Protein AF-A0A257AFW3-F1 (afdb_monomer_lite)

Foldseek 3Di:
DCVPCVPVCCVPVVVVCQLAPDDAFLRCVPQQQDFQDPDPVVVPDLPDTSCCLLQNCNVVVLVVVLVVLVVCCVVPNDPVSVVVNVVSVVLVVSCRRGNNSSPDDDDDDPDDDVVVVPPPDDPVVVVVVVCCCVRRPVVVVVSVVVVVPQDDAPCRVPVVVLLVVLLCLQVPPDQQPDDLPDDADDDPPPDDGQGDPSAFEEAEAQSCQVSNCPRNVHHYCHHPVRPQLAADPVRGQGNLQLQLPLDPVSNQVSQCSCDDNNDGRHPHYDADPCCLPPCNLSSCSRNVNNPQQWDWDWDDDPNDTDIDIDGDSSSCSGNNNVVD

Sequence (324 aa):
MRALLPELYASSVGQFSFIFEGRTGGGLTIAEASPMVEHWYHFCNYKDTPMARNFTTLYHIALAGMVYAGYRLLKDSKPGTTLLLVWSIIMLFIMLAQNRFAYYKLEEAYNKNPADALKGIRIWHIIAVLIILAVFIYPPAEISIVKGATRGGSISEGYYEWYETMAWMRGNTPDPGLDYYGTYEMPPSGEKYPYPKTAYGVMSWWDYGHIITYWGHRIPNANPFQSGIGGGEGHTPGASTYLTAQSEEEANRVLDALSVNGKPGARYVASNAYMAYAIQPVFAEWNLDNVGYYTQIQVPDGGEMTTVTIPTEKYYNTMESRLH

pLDDT: mean 80.13, std 16.18, range [35.91, 98.56]

Radius of gyration: 26.15 Å; chains: 1; bounding box: 68×39×69 Å

Secondary structure (DSSP, 8-state):
-TTT-HHHHHHHHHHHHHHHSPP-GGGGG-GGGS-S-SSHHHHS--SS-HHHHHHTTHHHHHHHHHHHHHHHHHHS--HHHHHHHHHHHHHHHHHHH-GGGTT----------HHHHTTT--HHHHHHHHHHIIIIIHHHHHHHHHHHHS--STTSSSHHHHHHHHHHHHHHS---S--TT---PPPPTTPPP---TT--EEE--GGGHHHHHHTT-SEESSBTTTBS--BTTTTBSSHHHHHH-SSHHHHHHHHHHT-BTTB-S-SEE---HHIIIIIHHHHHHHTT--TTSEEEEEEEETTEEEEEEEE-HHHHHSHHHHH-

Structure (mmCIF, N/CA/C/O backbone):
data_AF-A0A257AFW3-F1
#
_entry.id   AF-A0A257AFW3-F1
#
loop_
_atom_site.group_PDB
_atom_site.id
_atom_site.type_symbol
_atom_site.label_atom_id
_atom_site.label_alt_id
_atom_site.label_comp_id
_atom_site.label_asym_id
_atom_site.label_entity_id
_atom_site.label_seq_id
_atom_site.pdbx_PDB_ins_code
_atom_site.Cartn_x
_atom_site.Cartn_y
_atom_site.Cartn_z
_atom_site.occupancy
_atom_site.B_iso_or_equiv
_atom_site.auth_seq_id
_atom_site.auth_comp_id
_atom_site.auth_asym_id
_atom_site.auth_atom_id
_atom_site.pdbx_PDB_model_num
ATOM 1 N N . MET A 1 1 ? -12.715 15.388 -28.706 1.00 54.41 1 MET A N 1
ATOM 2 C CA . MET A 1 1 ? -12.670 14.160 -27.878 1.00 54.41 1 MET A CA 1
ATOM 3 C C . MET A 1 1 ? -13.040 14.442 -26.422 1.00 54.41 1 MET A C 1
ATOM 5 O O . MET A 1 1 ? -14.050 13.911 -25.999 1.00 54.41 1 MET A O 1
ATOM 9 N N . ARG A 1 2 ? -12.356 15.352 -25.704 1.00 53.69 2 ARG A N 1
ATOM 10 C CA . ARG A 1 2 ? -12.672 15.717 -24.299 1.00 53.69 2 ARG A CA 1
ATOM 11 C C . ARG A 1 2 ? -14.135 16.110 -24.022 1.00 53.69 2 ARG A C 1
ATOM 13 O O . ARG A 1 2 ? -14.668 15.725 -22.996 1.00 53.69 2 ARG A O 1
ATOM 20 N N . ALA A 1 3 ? -14.779 16.836 -24.938 1.00 63.28 3 ALA A N 1
ATOM 21 C CA . ALA A 1 3 ? -16.182 17.253 -24.803 1.00 63.28 3 ALA A CA 1
ATOM 22 C C . ALA A 1 3 ? -17.205 16.270 -25.410 1.00 63.28 3 ALA A C 1
ATOM 24 O O . ALA A 1 3 ? -18.385 16.361 -25.112 1.00 63.28 3 ALA A O 1
ATOM 25 N N . LEU A 1 4 ? -16.762 15.357 -26.283 1.00 69.69 4 LEU A N 1
ATOM 26 C CA . LEU A 1 4 ? -17.644 14.453 -27.039 1.00 69.69 4 LEU A CA 1
ATOM 27 C C . LEU A 1 4 ? -17.670 13.035 -26.452 1.00 69.69 4 LEU A C 1
ATOM 29 O O . LEU A 1 4 ? -18.679 12.354 -26.555 1.00 69.69 4 LEU A O 1
ATOM 33 N N . LEU A 1 5 ? -16.559 12.597 -25.852 1.00 69.81 5 LEU A N 1
ATOM 34 C CA . LEU A 1 5 ? -16.373 11.299 -25.202 1.00 69.81 5 LEU A CA 1
ATOM 35 C C . LEU A 1 5 ? -15.480 11.502 -23.964 1.00 69.81 5 LEU A C 1
ATOM 37 O O . LEU A 1 5 ? -14.294 11.155 -23.991 1.00 69.81 5 LEU A O 1
ATOM 41 N N . PRO A 1 6 ? -16.004 12.144 -22.905 1.00 72.94 6 PRO A N 1
ATOM 42 C CA . PRO A 1 6 ? -15.224 12.506 -21.725 1.00 72.94 6 PRO A CA 1
ATOM 43 C C . PRO A 1 6 ? -14.643 11.282 -21.009 1.00 72.94 6 PRO A C 1
ATOM 45 O O . PRO A 1 6 ? -13.496 11.336 -20.577 1.00 72.94 6 PRO A O 1
ATOM 48 N N . GLU A 1 7 ? -15.370 10.163 -20.967 1.00 68.12 7 GLU A N 1
ATOM 49 C CA . GLU A 1 7 ? -14.895 8.906 -20.372 1.00 68.12 7 GLU A CA 1
ATOM 50 C C . GLU A 1 7 ? -13.725 8.301 -21.154 1.00 68.12 7 GLU A C 1
ATOM 52 O O . GLU A 1 7 ? -12.696 7.951 -20.577 1.00 68.12 7 GLU A O 1
ATOM 57 N N . LEU A 1 8 ? -13.822 8.257 -22.487 1.00 57.69 8 LEU A N 1
ATOM 58 C CA . LEU A 1 8 ? -12.729 7.776 -23.333 1.00 57.69 8 LEU A CA 1
ATOM 59 C C . LEU A 1 8 ? -11.498 8.681 -23.200 1.00 57.69 8 LEU A C 1
ATOM 61 O O . LEU A 1 8 ? -10.376 8.196 -23.076 1.00 57.69 8 LEU A O 1
ATOM 65 N N . TYR A 1 9 ? -11.707 9.998 -23.167 1.00 61.06 9 TYR A N 1
ATOM 66 C CA . TYR A 1 9 ? -10.634 10.961 -22.951 1.00 61.06 9 TYR A CA 1
ATOM 67 C C . TYR A 1 9 ? -9.974 10.785 -21.578 1.00 61.06 9 TYR A C 1
ATOM 69 O O . TYR A 1 9 ? -8.748 10.765 -21.504 1.00 61.06 9 TYR A O 1
ATOM 77 N N . ALA A 1 10 ? -10.759 10.621 -20.510 1.00 60.44 10 ALA A N 1
ATOM 78 C CA . ALA A 1 10 ? -10.252 10.383 -19.162 1.00 60.44 10 ALA A CA 1
ATOM 79 C C . ALA A 1 10 ? -9.477 9.058 -19.076 1.00 60.44 10 ALA A C 1
ATOM 81 O O . ALA A 1 10 ? -8.373 9.037 -18.540 1.00 60.44 10 ALA A O 1
ATOM 82 N N . SER A 1 11 ? -9.993 7.983 -19.680 1.00 58.84 11 SER A N 1
ATOM 83 C CA . SER A 1 11 ? -9.311 6.680 -19.718 1.00 58.84 11 SER A CA 1
ATOM 84 C C . SER A 1 11 ? -8.030 6.684 -20.555 1.00 58.84 11 SER A C 1
ATOM 86 O O . SER A 1 11 ? -7.132 5.898 -20.290 1.00 58.84 11 SER A O 1
ATOM 88 N N . SER A 1 12 ? -7.916 7.575 -21.543 1.00 57.34 12 SER A N 1
ATOM 89 C CA . SER A 1 12 ? -6.740 7.646 -22.414 1.00 57.34 12 SER A CA 1
ATOM 90 C C . SER A 1 12 ? -5.714 8.642 -21.873 1.00 57.34 12 SER A C 1
ATOM 92 O O . SER A 1 12 ? -4.605 8.275 -21.506 1.00 57.34 12 SER A O 1
ATOM 94 N N . VAL A 1 13 ? -6.083 9.920 -21.781 1.00 57.84 13 VAL A N 1
ATOM 95 C CA . VAL A 1 13 ? -5.169 11.008 -21.401 1.00 57.84 13 VAL A CA 1
ATOM 96 C C . VAL A 1 13 ? -4.919 11.031 -19.895 1.00 57.84 13 VAL A C 1
ATOM 98 O O . VAL A 1 13 ? -3.797 11.302 -19.477 1.00 57.84 13 VAL A O 1
ATOM 101 N N . GLY A 1 14 ? -5.919 10.687 -19.077 1.00 54.91 14 GLY A N 1
ATOM 102 C CA . GLY A 1 14 ? -5.757 10.609 -17.621 1.00 54.91 14 GLY A CA 1
ATOM 103 C C . GLY A 1 14 ? -4.755 9.534 -17.190 1.00 54.91 14 GLY A C 1
ATOM 104 O O . GLY A 1 14 ? -4.005 9.755 -16.244 1.00 54.91 14 GLY A O 1
ATOM 105 N N . GLN A 1 15 ? -4.661 8.422 -17.929 1.00 60.47 15 GLN A N 1
ATOM 106 C CA . GLN A 1 15 ? -3.653 7.380 -17.690 1.00 60.47 15 GLN A CA 1
ATOM 107 C C . GLN A 1 15 ? -2.233 7.868 -18.008 1.00 60.47 15 GLN A C 1
ATOM 109 O O . GLN A 1 15 ? -1.306 7.580 -17.258 1.00 60.47 15 GLN A O 1
ATOM 114 N N . PHE A 1 16 ? -2.054 8.663 -19.070 1.00 61.03 16 PHE A N 1
ATOM 115 C CA . PHE A 1 16 ? -0.759 9.283 -19.368 1.00 61.03 16 PHE A CA 1
ATOM 116 C C . PHE A 1 16 ? -0.367 10.322 -18.310 1.00 61.03 16 PHE A C 1
ATOM 118 O O . PHE A 1 16 ? 0.757 10.281 -17.817 1.00 61.03 16 PHE A O 1
ATOM 125 N N . SER A 1 17 ? -1.288 11.201 -17.902 1.00 63.03 17 SER A N 1
ATOM 126 C CA . SER A 1 17 ? -1.060 12.151 -16.801 1.00 63.03 17 SER A CA 1
ATOM 127 C C . SER A 1 17 ? -0.644 11.442 -15.512 1.00 63.03 17 SER A C 1
ATOM 129 O O . SER A 1 17 ? 0.344 11.820 -14.897 1.00 63.03 17 SER A O 1
ATOM 131 N N . PHE A 1 18 ? -1.313 10.346 -15.150 1.00 66.31 18 PHE A N 1
ATOM 132 C CA . PHE A 1 18 ? -1.010 9.562 -13.948 1.00 66.31 18 PHE A CA 1
ATOM 133 C C . PHE A 1 18 ? 0.412 8.971 -13.921 1.00 66.31 18 PHE A C 1
ATOM 135 O O . PHE A 1 18 ? 0.934 8.670 -12.845 1.00 66.31 18 PHE A O 1
ATOM 142 N N . ILE A 1 19 ? 1.042 8.777 -15.083 1.00 65.56 19 ILE A N 1
ATOM 143 C CA . ILE A 1 19 ? 2.427 8.297 -15.182 1.00 65.56 19 ILE A CA 1
ATOM 144 C C . ILE A 1 19 ? 3.416 9.439 -14.920 1.00 65.56 19 ILE A C 1
ATOM 146 O O . ILE A 1 19 ? 4.401 9.226 -14.218 1.00 65.56 19 ILE A O 1
ATOM 150 N N . PHE A 1 20 ? 3.156 10.632 -15.463 1.00 66.06 20 PHE A N 1
ATOM 151 C CA . PHE A 1 20 ? 4.121 11.739 -15.499 1.00 66.06 20 PHE A CA 1
ATOM 152 C C . PHE A 1 20 ? 3.875 12.849 -14.467 1.00 66.06 20 PHE A C 1
ATOM 154 O O . PHE A 1 20 ? 4.766 13.664 -14.232 1.00 66.06 20 PHE A O 1
ATOM 161 N N . GLU A 1 21 ? 2.700 12.903 -13.845 1.00 68.00 21 GLU A N 1
ATOM 162 C CA . GLU A 1 21 ? 2.403 13.841 -12.764 1.00 68.00 21 GLU A CA 1
ATOM 163 C C . GLU A 1 21 ? 2.992 13.339 -11.440 1.00 68.00 21 GLU A C 1
ATOM 165 O O . GLU A 1 21 ? 2.827 12.179 -11.050 1.00 68.00 21 GLU A O 1
ATOM 170 N N . GLY A 1 22 ? 3.700 14.232 -10.743 1.00 63.16 22 GLY A N 1
ATOM 171 C CA . GLY A 1 22 ? 4.259 13.948 -9.425 1.00 63.16 22 GLY A CA 1
ATOM 172 C C . GLY A 1 22 ? 3.159 13.642 -8.410 1.00 63.16 22 GLY A C 1
ATOM 173 O O . GLY A 1 22 ? 2.122 14.305 -8.379 1.00 63.16 22 GLY A O 1
ATOM 174 N N . ARG A 1 23 ? 3.385 12.630 -7.568 1.00 73.81 23 ARG A N 1
ATOM 175 C CA . ARG A 1 23 ? 2.468 12.290 -6.475 1.00 73.81 23 ARG A CA 1
ATOM 176 C C . ARG A 1 23 ? 2.517 13.338 -5.371 1.00 73.81 23 ARG A C 1
ATOM 178 O O . ARG A 1 23 ? 3.510 14.039 -5.212 1.00 73.81 23 ARG A O 1
ATOM 185 N N . THR A 1 24 ? 1.450 13.406 -4.587 1.00 74.81 24 THR A N 1
ATOM 186 C CA . THR A 1 24 ? 1.336 14.281 -3.417 1.00 74.81 24 THR A CA 1
ATOM 187 C C . THR A 1 24 ? 0.784 13.496 -2.223 1.00 74.81 24 THR A C 1
ATOM 189 O O . THR A 1 24 ? 0.181 12.431 -2.400 1.00 74.81 24 THR A O 1
ATOM 192 N N . GLY A 1 25 ? 1.026 13.999 -1.006 1.00 79.69 25 GLY A N 1
ATOM 193 C CA . GLY A 1 25 ? 0.599 13.363 0.248 1.00 79.69 25 GLY A CA 1
ATOM 194 C C . GLY A 1 25 ? 1.073 11.911 0.371 1.00 79.69 25 GLY A C 1
ATOM 195 O O . GLY A 1 25 ? 2.163 11.564 -0.086 1.00 79.69 25 GLY A O 1
ATOM 196 N N . GLY A 1 26 ? 0.211 11.036 0.896 1.00 70.38 26 GLY A N 1
ATOM 197 C CA . GLY A 1 26 ? 0.483 9.600 1.021 1.00 70.38 26 GLY A CA 1
ATOM 198 C C . GLY A 1 26 ? 0.927 8.902 -0.271 1.00 70.38 26 GLY A C 1
ATOM 199 O O . GLY A 1 26 ? 1.712 7.957 -0.215 1.00 70.38 26 GLY A O 1
ATOM 200 N N . GLY A 1 27 ? 0.541 9.406 -1.449 1.00 73.62 27 GLY A N 1
ATOM 201 C CA . GLY A 1 27 ? 0.977 8.852 -2.734 1.00 73.62 27 GLY A CA 1
ATOM 202 C C . GLY A 1 27 ? 2.495 8.901 -2.963 1.00 73.62 27 GLY A C 1
ATOM 203 O O . GLY A 1 27 ? 3.015 8.114 -3.753 1.00 73.62 27 GLY A O 1
ATOM 204 N N . LEU A 1 28 ? 3.216 9.784 -2.261 1.00 76.50 28 LEU A N 1
ATOM 205 C CA . LEU A 1 28 ? 4.684 9.863 -2.280 1.00 76.50 28 LEU A CA 1
ATOM 206 C C . LEU A 1 28 ? 5.354 8.652 -1.625 1.00 76.50 28 LEU A C 1
ATOM 208 O O . LEU A 1 28 ? 6.478 8.301 -1.970 1.00 76.50 28 LEU A O 1
ATOM 212 N N . THR A 1 29 ? 4.657 7.995 -0.701 1.00 76.44 29 THR A N 1
ATOM 213 C CA . THR A 1 29 ? 5.177 6.833 0.034 1.00 76.44 29 THR A CA 1
ATOM 214 C C . THR A 1 29 ? 5.055 5.528 -0.757 1.00 76.44 29 THR A C 1
ATOM 216 O O . THR A 1 29 ? 5.591 4.497 -0.352 1.00 76.44 29 THR A O 1
ATOM 219 N N . ILE A 1 30 ? 4.378 5.550 -1.914 1.00 77.06 30 ILE A N 1
ATOM 220 C CA . ILE A 1 30 ? 4.235 4.386 -2.789 1.00 77.06 30 ILE A CA 1
ATOM 221 C C . ILE A 1 30 ? 5.576 4.132 -3.487 1.00 77.06 30 ILE A C 1
ATOM 223 O O . ILE A 1 30 ? 5.880 4.726 -4.523 1.00 77.06 30 ILE A O 1
ATOM 227 N N . ALA A 1 31 ? 6.358 3.197 -2.946 1.00 75.12 31 ALA A N 1
ATOM 228 C CA . ALA A 1 31 ? 7.721 2.918 -3.400 1.00 75.12 31 ALA A CA 1
ATOM 229 C C . ALA A 1 31 ? 7.832 2.607 -4.905 1.00 75.12 31 ALA A C 1
ATOM 231 O O . ALA A 1 31 ? 8.806 2.988 -5.545 1.00 75.12 31 ALA A O 1
ATOM 232 N N . GLU A 1 32 ? 6.833 1.949 -5.497 1.00 69.75 32 GLU A N 1
ATOM 233 C CA . GLU A 1 32 ? 6.813 1.630 -6.932 1.00 69.75 32 GLU A CA 1
ATOM 234 C C . GLU A 1 32 ? 6.421 2.821 -7.833 1.00 69.75 32 GLU A C 1
ATOM 236 O O . GLU A 1 32 ? 6.692 2.812 -9.034 1.00 69.75 32 GLU A O 1
ATOM 241 N N . ALA A 1 33 ? 5.757 3.844 -7.285 1.00 70.81 33 ALA A N 1
ATOM 242 C CA . ALA A 1 33 ? 5.359 5.047 -8.018 1.00 70.81 33 ALA A CA 1
ATOM 243 C C . ALA A 1 33 ? 6.469 6.104 -8.053 1.00 70.81 33 ALA A C 1
ATOM 245 O O . ALA A 1 33 ? 6.320 7.099 -8.757 1.00 70.81 33 ALA A O 1
ATOM 246 N N . SER A 1 34 ? 7.546 5.914 -7.287 1.00 71.31 34 SER A N 1
ATOM 247 C CA . SER A 1 34 ? 8.640 6.875 -7.226 1.00 71.31 34 SER A CA 1
ATOM 248 C C . SER A 1 34 ? 9.412 6.932 -8.554 1.00 71.31 34 SER A C 1
ATOM 250 O O . SER A 1 34 ? 9.533 5.906 -9.244 1.00 71.31 34 SER A O 1
ATOM 252 N N . PRO A 1 35 ? 9.949 8.111 -8.922 1.00 69.88 35 PRO A N 1
ATOM 253 C CA . PRO A 1 35 ? 10.811 8.251 -10.087 1.00 69.88 35 PRO A CA 1
ATOM 254 C C . PRO A 1 35 ? 12.050 7.358 -9.998 1.00 69.88 35 PRO A C 1
ATOM 256 O O . PRO A 1 35 ? 12.612 7.137 -8.925 1.00 69.88 35 PRO A O 1
ATOM 259 N N . MET A 1 36 ? 12.541 6.890 -11.148 1.00 65.50 36 MET A N 1
ATOM 260 C CA . MET A 1 36 ? 13.810 6.146 -11.207 1.00 65.50 36 MET A CA 1
ATOM 261 C C . MET A 1 36 ? 15.036 7.042 -10.968 1.00 65.50 36 MET A C 1
ATOM 263 O O . MET A 1 36 ? 16.133 6.533 -10.723 1.00 65.50 36 MET A O 1
ATOM 267 N N . VAL A 1 37 ? 14.861 8.363 -11.079 1.00 62.69 37 VAL A N 1
ATOM 268 C CA . VAL A 1 37 ? 15.909 9.377 -10.942 1.00 62.69 37 VAL A CA 1
ATOM 269 C C . VAL A 1 37 ? 15.338 10.573 -10.178 1.00 62.69 37 VAL A C 1
ATOM 271 O O . VAL A 1 37 ? 14.476 11.276 -10.694 1.00 62.69 37 VAL A O 1
ATOM 274 N N . GLU A 1 38 ? 15.830 10.819 -8.964 1.00 54.22 38 GLU A N 1
ATOM 275 C CA . GLU A 1 38 ? 15.408 11.969 -8.146 1.00 54.22 38 GLU A CA 1
ATOM 276 C C . GLU A 1 38 ? 16.064 13.283 -8.615 1.00 54.22 38 GLU A C 1
ATOM 278 O O . GLU A 1 38 ? 15.423 14.333 -8.639 1.00 54.22 38 GLU A O 1
ATOM 283 N N . HIS A 1 39 ? 17.319 13.224 -9.088 1.00 53.00 39 HIS A N 1
ATOM 284 C CA . HIS A 1 39 ? 18.041 14.357 -9.685 1.00 53.00 39 HIS A CA 1
ATOM 285 C C . HIS A 1 39 ? 18.918 13.918 -10.865 1.00 53.00 39 HIS A C 1
ATOM 287 O O . HIS A 1 39 ? 19.489 12.830 -10.844 1.00 53.00 39 HIS A O 1
ATOM 293 N N . TRP A 1 40 ? 19.108 14.788 -11.867 1.00 46.22 40 TRP A N 1
ATOM 294 C CA . TRP A 1 40 ? 19.900 14.488 -13.076 1.00 46.22 40 TRP A CA 1
ATOM 295 C C . TRP A 1 40 ? 21.338 14.014 -12.776 1.00 46.22 40 TRP A C 1
ATOM 297 O O . TRP A 1 40 ? 21.896 13.221 -13.527 1.00 46.22 40 TRP A O 1
ATOM 307 N N . TYR A 1 41 ? 21.915 14.439 -11.647 1.00 42.66 41 TYR A N 1
ATOM 308 C CA . TYR A 1 41 ? 23.235 14.014 -11.172 1.00 42.66 41 TYR A CA 1
ATOM 309 C C . TYR A 1 41 ? 23.310 12.506 -10.840 1.00 42.66 41 TYR A C 1
ATOM 311 O O . TYR A 1 41 ? 24.361 11.887 -11.004 1.00 42.66 41 TYR A O 1
ATOM 319 N N . HIS A 1 42 ? 22.189 11.879 -10.465 1.00 50.81 42 HIS A N 1
ATOM 320 C CA . HIS A 1 42 ? 22.084 10.433 -10.226 1.00 50.81 42 HIS A CA 1
ATOM 321 C C . HIS A 1 42 ? 22.004 9.615 -11.520 1.00 50.81 42 HIS A C 1
ATOM 323 O O . HIS A 1 42 ? 22.296 8.425 -11.512 1.00 50.81 42 HIS A O 1
ATOM 329 N N . PHE A 1 43 ? 21.680 10.231 -12.659 1.00 47.22 43 PHE A N 1
ATOM 330 C CA . PHE A 1 43 ? 21.720 9.541 -13.952 1.00 47.22 43 PHE A CA 1
ATOM 331 C C . PHE A 1 43 ? 23.152 9.122 -14.336 1.00 47.22 43 PHE A C 1
ATOM 333 O O . PHE A 1 43 ? 23.344 8.128 -15.027 1.00 47.22 43 PHE A O 1
ATOM 340 N N . CYS A 1 44 ? 24.159 9.862 -13.856 1.00 48.06 44 CYS A N 1
ATOM 341 C CA . CYS A 1 44 ? 25.573 9.638 -14.167 1.00 48.06 44 CYS A CA 1
ATOM 342 C C . CYS A 1 44 ? 26.352 8.920 -13.049 1.00 48.06 44 CYS A C 1
ATOM 344 O O . CYS A 1 44 ? 27.527 8.608 -13.242 1.00 48.06 44 CYS A O 1
ATOM 346 N N . ASN A 1 45 ? 25.743 8.684 -11.880 1.00 48.91 45 ASN A N 1
ATOM 347 C CA . ASN A 1 45 ? 26.418 8.102 -10.720 1.00 48.91 45 ASN A CA 1
ATOM 348 C C . ASN A 1 45 ? 25.881 6.691 -10.425 1.00 48.91 45 ASN A C 1
ATOM 350 O O . ASN A 1 45 ? 24.689 6.487 -10.219 1.00 48.91 45 ASN A O 1
ATOM 354 N N . TYR A 1 46 ? 26.778 5.702 -10.442 1.00 50.62 46 TYR A N 1
ATOM 355 C CA . TYR A 1 46 ? 26.449 4.272 -10.365 1.00 50.62 46 TYR A CA 1
ATOM 356 C C . TYR A 1 46 ? 26.104 3.795 -8.945 1.00 50.62 46 TYR A C 1
ATOM 358 O O . TYR A 1 46 ? 25.434 2.776 -8.787 1.00 50.62 46 TYR A O 1
ATOM 366 N N . LYS A 1 47 ? 26.561 4.505 -7.907 1.00 53.25 47 LYS A N 1
ATOM 367 C CA . LYS A 1 47 ? 26.307 4.112 -6.518 1.00 53.25 47 LYS A CA 1
ATOM 368 C C . LYS A 1 47 ? 24.941 4.639 -6.068 1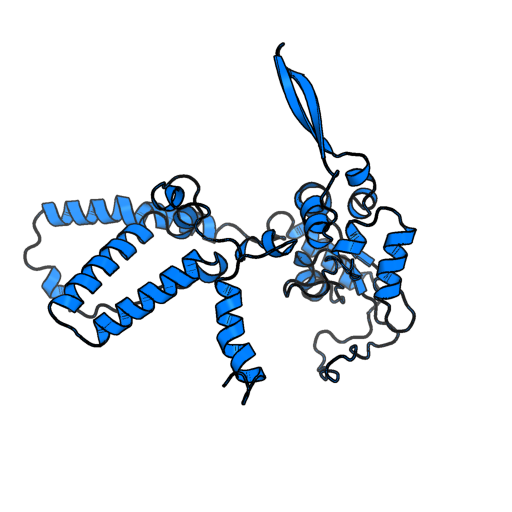.00 53.25 47 LYS A C 1
ATOM 370 O O . LYS A 1 47 ? 24.698 5.840 -6.097 1.00 53.25 47 LYS A O 1
ATOM 375 N N . ASP A 1 48 ? 24.074 3.704 -5.687 1.00 57.56 48 ASP A N 1
ATOM 376 C CA . ASP A 1 48 ? 22.825 3.919 -4.941 1.00 57.56 48 ASP A CA 1
ATOM 377 C C . ASP A 1 48 ? 21.637 4.545 -5.687 1.00 57.56 48 ASP A C 1
ATOM 379 O O . ASP A 1 48 ? 20.771 5.167 -5.079 1.00 57.56 48 ASP A O 1
ATOM 383 N N . THR A 1 49 ? 21.517 4.315 -6.999 1.00 66.62 49 THR A N 1
ATOM 384 C CA . THR A 1 49 ? 20.351 4.781 -7.776 1.00 66.62 49 THR A CA 1
ATOM 385 C C . THR A 1 49 ? 19.383 3.640 -8.114 1.00 66.62 49 THR A C 1
ATOM 387 O O . THR A 1 49 ? 19.828 2.510 -8.354 1.00 66.62 49 THR A O 1
ATOM 390 N N . PRO A 1 50 ? 18.056 3.884 -8.178 1.00 64.69 50 PRO A N 1
ATOM 391 C CA . PRO A 1 50 ? 17.082 2.873 -8.607 1.00 64.69 50 PRO A CA 1
ATOM 392 C C . PRO A 1 50 ? 17.419 2.272 -9.979 1.00 64.69 50 PRO A C 1
ATOM 394 O O . PRO A 1 50 ? 17.291 1.064 -10.187 1.00 64.69 50 PRO A O 1
ATOM 397 N N . MET A 1 51 ? 17.943 3.092 -10.895 1.00 64.50 51 MET A N 1
ATOM 398 C CA . MET A 1 51 ? 18.397 2.658 -12.216 1.00 64.50 51 MET A CA 1
ATOM 399 C C . MET A 1 51 ? 19.584 1.688 -12.143 1.00 64.50 51 MET A C 1
ATOM 401 O O . MET A 1 51 ? 19.541 0.630 -12.773 1.00 64.50 51 MET A O 1
ATOM 405 N N . ALA A 1 52 ? 20.607 1.988 -11.338 1.00 66.06 52 ALA A N 1
ATOM 406 C CA . ALA A 1 52 ? 21.735 1.081 -11.136 1.00 66.06 52 ALA A CA 1
ATOM 407 C C . ALA A 1 52 ? 21.305 -0.212 -10.425 1.00 66.06 52 ALA A C 1
ATOM 409 O O . ALA A 1 52 ? 21.708 -1.300 -10.835 1.00 66.06 52 ALA A O 1
ATOM 410 N N . ARG A 1 53 ? 20.415 -0.124 -9.425 1.00 67.31 53 ARG A N 1
ATOM 411 C CA . ARG A 1 53 ? 19.854 -1.298 -8.732 1.00 67.31 53 ARG A CA 1
ATOM 412 C C . ARG A 1 53 ? 19.079 -2.209 -9.680 1.00 67.31 53 ARG A C 1
ATOM 414 O O . ARG A 1 53 ? 19.139 -3.427 -9.522 1.00 67.31 53 ARG A O 1
ATOM 421 N N . ASN A 1 54 ? 18.314 -1.656 -10.618 1.00 67.38 54 ASN A N 1
ATOM 422 C CA . ASN A 1 54 ? 17.451 -2.439 -11.508 1.00 67.38 54 ASN A CA 1
ATOM 423 C C . ASN A 1 54 ? 18.165 -2.935 -12.770 1.00 67.38 54 ASN A C 1
ATOM 425 O O . ASN A 1 54 ? 17.905 -4.057 -13.195 1.00 67.38 54 ASN A O 1
ATOM 429 N N . PHE A 1 55 ? 19.083 -2.147 -13.336 1.00 68.69 55 PHE A N 1
ATOM 430 C CA . PHE A 1 55 ? 19.666 -2.413 -14.657 1.00 68.69 55 PHE A CA 1
ATOM 431 C C . PHE A 1 55 ? 21.191 -2.512 -14.672 1.00 68.69 55 PHE A C 1
ATOM 433 O O . PHE A 1 55 ? 21.759 -2.924 -15.682 1.00 68.69 55 PHE A O 1
ATOM 440 N N . THR A 1 56 ? 21.876 -2.207 -13.569 1.00 72.50 56 THR A N 1
ATOM 441 C CA . THR A 1 56 ? 23.339 -2.334 -13.422 1.00 72.50 56 THR A CA 1
ATOM 442 C C . THR A 1 56 ? 24.107 -1.618 -14.542 1.00 72.50 56 THR A C 1
ATOM 444 O O . THR A 1 56 ? 23.887 -0.436 -14.766 1.00 72.50 56 THR A O 1
ATOM 447 N N . THR A 1 57 ? 25.004 -2.282 -15.270 1.00 67.06 57 THR A N 1
ATOM 448 C CA . THR A 1 57 ? 25.732 -1.700 -16.407 1.00 67.06 57 THR A CA 1
ATOM 449 C C . THR A 1 57 ? 24.961 -1.794 -17.731 1.00 67.06 57 THR A C 1
ATOM 451 O O . THR A 1 57 ? 25.296 -1.072 -18.671 1.00 67.06 57 THR A O 1
ATOM 454 N N . LEU A 1 58 ? 23.891 -2.600 -17.810 1.00 68.75 58 LEU A N 1
ATOM 455 C CA . LEU A 1 58 ? 23.123 -2.841 -19.043 1.00 68.75 58 LEU A CA 1
ATOM 456 C C . LEU A 1 58 ? 22.403 -1.594 -19.566 1.00 68.75 58 LEU A C 1
ATOM 458 O O . LEU A 1 58 ? 22.231 -1.461 -20.778 1.00 68.75 58 LEU A O 1
ATOM 462 N N . TYR A 1 59 ? 22.027 -0.651 -18.695 1.00 72.56 59 TYR A N 1
ATOM 463 C CA . TYR A 1 59 ? 21.378 0.579 -19.157 1.00 72.56 59 TYR A CA 1
ATOM 464 C C . TYR A 1 59 ? 22.314 1.432 -20.030 1.00 72.56 59 TYR A C 1
ATOM 466 O O . TYR A 1 59 ? 21.858 2.041 -20.993 1.00 72.56 59 TYR A O 1
ATOM 474 N N . HIS A 1 60 ? 23.628 1.424 -19.773 1.00 73.88 60 HIS A N 1
ATOM 475 C CA . HIS A 1 60 ? 24.598 2.151 -20.599 1.00 73.88 60 HIS A CA 1
ATOM 476 C C . HIS A 1 60 ? 24.692 1.564 -22.010 1.00 73.88 60 HIS A C 1
ATOM 478 O O . HIS A 1 60 ? 24.774 2.307 -22.989 1.00 73.88 60 HIS A O 1
ATOM 484 N N . ILE A 1 61 ? 24.64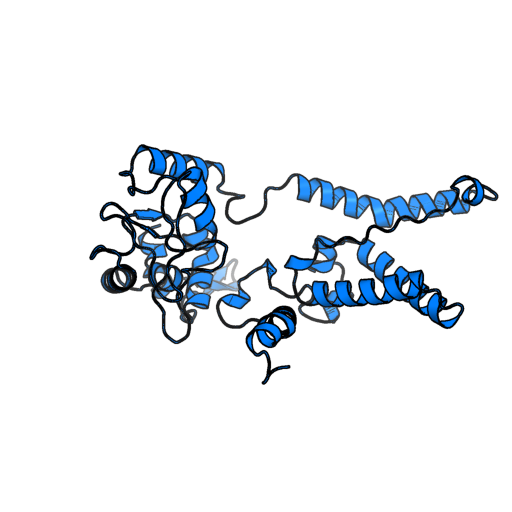1 0.230 -22.125 1.00 74.38 61 ILE A N 1
ATOM 485 C CA . ILE A 1 61 ? 24.593 -0.452 -23.425 1.00 74.38 61 ILE A CA 1
ATOM 486 C C . ILE A 1 61 ? 23.313 -0.066 -24.163 1.00 74.38 61 ILE A C 1
ATOM 488 O O . ILE A 1 61 ? 23.372 0.252 -25.350 1.00 74.38 61 ILE A O 1
ATOM 492 N N . ALA A 1 62 ? 22.172 -0.049 -23.470 1.00 76.06 62 ALA A N 1
ATOM 493 C CA . ALA A 1 62 ? 20.901 0.352 -24.063 1.00 76.06 62 ALA A CA 1
ATOM 494 C C . ALA A 1 62 ? 20.944 1.801 -24.585 1.00 76.06 62 ALA A C 1
ATOM 496 O O . ALA A 1 62 ? 20.545 2.052 -25.722 1.00 76.06 62 ALA A O 1
ATOM 497 N N . LEU A 1 63 ? 21.503 2.744 -23.813 1.00 78.81 63 LEU A N 1
ATOM 498 C CA . LEU A 1 63 ? 21.692 4.139 -24.240 1.00 78.81 63 LEU A CA 1
ATOM 499 C C . LEU A 1 63 ? 22.594 4.241 -25.479 1.00 78.81 63 LEU A C 1
ATOM 501 O O . LEU A 1 63 ? 22.234 4.905 -26.452 1.00 78.81 63 LEU A O 1
ATOM 505 N N . ALA A 1 64 ? 23.735 3.547 -25.485 1.00 80.25 64 ALA A N 1
ATOM 506 C CA . ALA A 1 64 ? 24.635 3.515 -26.639 1.00 80.25 64 ALA A CA 1
ATOM 507 C C . ALA A 1 64 ? 23.961 2.903 -27.882 1.00 80.25 64 ALA A C 1
ATOM 509 O O . ALA A 1 64 ? 24.116 3.414 -28.995 1.00 80.25 64 ALA A O 1
ATOM 510 N N . GLY A 1 65 ? 23.165 1.847 -27.692 1.00 79.38 65 GLY A N 1
ATOM 511 C CA . GLY A 1 65 ? 22.351 1.223 -28.733 1.00 79.38 65 GLY A CA 1
ATOM 512 C C . GLY A 1 65 ? 21.314 2.179 -29.323 1.00 79.38 65 GLY A C 1
ATOM 513 O O . GLY A 1 65 ? 21.181 2.247 -30.544 1.00 79.38 65 GLY A O 1
ATOM 514 N N . MET A 1 66 ? 20.644 2.982 -28.492 1.00 80.50 66 MET A N 1
ATOM 515 C CA . MET A 1 66 ? 19.693 4.004 -28.950 1.00 80.50 66 MET A CA 1
ATOM 516 C C . MET A 1 66 ? 20.373 5.121 -29.748 1.00 80.50 66 MET A C 1
ATOM 518 O O . MET A 1 66 ? 19.872 5.500 -30.806 1.00 80.50 66 MET A O 1
ATOM 522 N N . VAL A 1 67 ? 21.543 5.603 -29.313 1.00 82.69 67 VAL A N 1
ATOM 523 C CA . VAL A 1 67 ? 22.344 6.578 -30.081 1.00 82.69 67 VAL A CA 1
ATOM 524 C C . VAL A 1 67 ? 22.735 6.002 -31.445 1.00 82.69 67 VAL A C 1
ATOM 526 O O . VAL A 1 67 ? 22.608 6.675 -32.470 1.00 82.69 67 VAL A O 1
ATOM 529 N N . TYR A 1 68 ? 23.156 4.735 -31.486 1.00 80.81 68 TYR A N 1
ATOM 530 C CA . TYR A 1 68 ? 23.488 4.051 -32.735 1.00 80.81 68 TYR A CA 1
ATOM 531 C C . TYR A 1 68 ? 22.271 3.852 -33.649 1.00 80.81 68 TYR A C 1
ATOM 533 O O . TYR A 1 68 ? 22.374 4.070 -34.859 1.00 80.81 68 TYR A O 1
ATOM 541 N N . ALA A 1 69 ? 21.116 3.478 -33.095 1.00 76.12 69 ALA A N 1
ATOM 542 C CA . ALA A 1 69 ? 19.863 3.357 -33.837 1.00 76.12 69 ALA A CA 1
ATOM 543 C C . ALA A 1 69 ? 19.412 4.713 -34.408 1.00 76.12 69 ALA A C 1
ATOM 545 O O . ALA A 1 69 ? 19.033 4.784 -35.577 1.00 76.12 69 ALA A O 1
ATOM 546 N N . GLY A 1 70 ? 19.551 5.799 -33.641 1.00 79.81 70 GLY A N 1
ATOM 547 C CA . GLY A 1 70 ? 19.311 7.167 -34.111 1.00 79.81 70 GLY A CA 1
ATOM 548 C C . GLY A 1 70 ? 20.243 7.566 -35.256 1.00 79.81 70 GLY A C 1
ATOM 549 O O . GLY A 1 70 ? 19.791 8.049 -36.292 1.00 79.81 70 GLY A O 1
ATOM 550 N N . TYR A 1 71 ? 21.540 7.279 -35.134 1.00 83.25 71 TYR A N 1
ATOM 551 C CA . TYR A 1 71 ? 22.499 7.489 -36.221 1.00 83.25 71 TYR A CA 1
ATOM 552 C C . TYR A 1 71 ? 22.161 6.676 -37.480 1.00 83.25 71 TYR A C 1
ATOM 554 O O . TYR A 1 71 ? 22.254 7.185 -38.598 1.00 83.25 71 TYR A O 1
ATOM 562 N N . ARG A 1 72 ? 21.761 5.409 -37.315 1.00 78.25 72 ARG A N 1
ATOM 563 C CA . ARG A 1 72 ? 21.321 4.542 -38.417 1.00 78.25 72 ARG A CA 1
ATOM 564 C C . ARG A 1 72 ? 20.107 5.122 -39.125 1.00 78.25 72 ARG A C 1
ATOM 566 O O . ARG A 1 72 ? 20.113 5.144 -40.347 1.00 78.25 72 ARG A O 1
ATOM 573 N N . LEU A 1 73 ? 19.134 5.639 -38.380 1.00 77.38 73 LEU A N 1
ATOM 574 C CA . LEU A 1 73 ? 17.933 6.267 -38.927 1.00 77.38 73 LEU A CA 1
ATOM 575 C C . LEU A 1 73 ? 18.254 7.491 -39.800 1.00 77.38 73 LEU A C 1
ATOM 577 O O . LEU A 1 73 ? 17.644 7.665 -40.850 1.00 77.38 73 LEU A O 1
ATOM 581 N N . LEU A 1 74 ? 19.255 8.291 -39.412 1.00 79.31 74 LEU A N 1
ATOM 582 C CA . LEU A 1 74 ? 19.730 9.432 -40.206 1.00 79.31 74 LEU A CA 1
ATOM 583 C C . LEU A 1 74 ? 20.431 9.019 -41.511 1.00 79.31 74 LEU A C 1
ATOM 585 O O . LEU A 1 74 ? 20.516 9.824 -42.436 1.00 79.31 74 LEU A O 1
ATOM 589 N N . LYS A 1 75 ? 20.958 7.791 -41.591 1.00 82.50 75 LYS A N 1
ATOM 590 C CA . LYS A 1 75 ? 21.676 7.280 -42.771 1.00 82.50 75 LYS A CA 1
ATOM 591 C C . LYS A 1 75 ? 20.831 6.395 -43.683 1.00 82.50 75 LYS A C 1
ATOM 593 O O . LYS A 1 75 ? 21.000 6.450 -44.894 1.00 82.50 75 LYS A O 1
ATOM 598 N N . ASP A 1 76 ? 20.001 5.540 -43.102 1.00 79.94 76 ASP A N 1
ATOM 599 C CA . ASP A 1 76 ? 19.191 4.534 -43.786 1.00 79.94 76 ASP A CA 1
ATOM 600 C C . ASP A 1 76 ? 17.948 4.247 -42.930 1.00 79.94 76 ASP A C 1
ATOM 602 O O . ASP A 1 76 ? 17.977 3.450 -41.985 1.00 79.94 76 ASP A O 1
ATOM 606 N N . SER A 1 77 ? 16.863 4.967 -43.223 1.00 75.50 77 SER A N 1
ATOM 607 C CA . SER A 1 77 ? 15.616 4.890 -42.462 1.00 75.50 77 SER A CA 1
ATOM 608 C C . SER A 1 77 ? 14.835 3.633 -42.843 1.00 75.50 77 SER A C 1
ATOM 610 O O . SER A 1 77 ? 14.129 3.591 -43.852 1.00 75.50 77 SER A O 1
ATOM 612 N N . LYS A 1 78 ? 14.967 2.588 -42.019 1.00 80.38 78 LYS A N 1
ATOM 613 C CA . LYS A 1 78 ? 14.177 1.358 -42.135 1.00 80.38 78 LYS A CA 1
ATOM 614 C C . LYS A 1 78 ? 13.014 1.383 -41.147 1.00 80.38 78 LYS A C 1
ATOM 616 O O . LYS A 1 78 ? 13.262 1.625 -39.965 1.00 80.38 78 LYS A O 1
ATOM 621 N N . PRO A 1 79 ? 11.787 1.021 -41.567 1.00 71.19 79 PRO A N 1
ATOM 622 C CA . PRO A 1 79 ? 10.615 1.022 -40.689 1.00 71.19 79 PRO A CA 1
ATOM 623 C C . PRO A 1 79 ? 10.814 0.271 -39.363 1.00 71.19 79 PRO A C 1
ATOM 625 O O . PRO A 1 79 ? 10.393 0.763 -38.321 1.00 71.19 79 PRO A O 1
ATOM 628 N N . GLY A 1 80 ? 11.516 -0.871 -39.379 1.00 68.75 80 GLY A N 1
ATOM 629 C CA . GLY A 1 80 ? 11.821 -1.635 -38.162 1.00 68.75 80 GLY A CA 1
ATOM 630 C C . GLY A 1 80 ? 12.730 -0.888 -37.178 1.00 68.75 80 GLY A C 1
ATOM 631 O O . GLY A 1 80 ? 12.435 -0.836 -35.990 1.00 68.75 80 GLY A O 1
ATOM 632 N N . THR A 1 81 ? 13.788 -0.231 -37.665 1.00 66.25 81 THR A N 1
ATOM 633 C CA . THR A 1 81 ? 14.695 0.564 -36.816 1.00 66.25 81 THR A CA 1
ATOM 634 C C . THR A 1 81 ? 14.001 1.809 -36.261 1.00 66.25 81 THR A C 1
ATOM 636 O O . THR A 1 81 ? 14.234 2.177 -35.112 1.00 66.25 81 THR A O 1
ATOM 639 N N . THR A 1 82 ? 13.113 2.428 -37.044 1.00 68.88 82 THR A N 1
ATOM 640 C CA . THR A 1 82 ? 12.290 3.560 -36.598 1.00 68.88 82 THR A CA 1
ATOM 641 C C . THR A 1 82 ? 11.345 3.156 -35.472 1.00 68.88 82 THR A C 1
ATOM 643 O O . THR A 1 82 ? 11.309 3.826 -34.442 1.00 68.88 82 THR A O 1
ATOM 646 N N . LEU A 1 83 ? 10.611 2.051 -35.638 1.00 69.06 83 LEU A N 1
ATOM 647 C CA . LEU A 1 83 ? 9.680 1.558 -34.622 1.00 69.06 83 LEU A CA 1
ATOM 648 C C . LEU A 1 83 ? 10.409 1.197 -33.325 1.00 69.06 83 LEU A C 1
ATOM 650 O O . LEU A 1 83 ? 9.980 1.615 -32.253 1.00 69.06 83 LEU A O 1
ATOM 654 N N . LEU A 1 84 ? 11.536 0.487 -33.429 1.00 71.69 84 LEU A N 1
ATOM 655 C CA . LEU A 1 84 ? 12.367 0.122 -32.285 1.00 71.69 84 LEU A CA 1
ATOM 656 C C . LEU A 1 84 ? 12.844 1.355 -31.513 1.00 71.69 84 LEU A C 1
ATOM 658 O O . LEU A 1 84 ? 12.766 1.375 -30.286 1.00 71.69 84 LEU A O 1
ATOM 662 N N . LEU A 1 85 ? 13.325 2.386 -32.213 1.00 70.56 85 LEU A N 1
ATOM 663 C CA . LEU A 1 85 ? 13.818 3.607 -31.578 1.00 70.56 85 LEU A CA 1
ATOM 664 C C . LEU A 1 85 ? 12.686 4.371 -30.883 1.00 70.56 85 LEU A C 1
ATOM 666 O O . LEU A 1 85 ? 12.837 4.748 -29.725 1.00 70.56 85 LEU A O 1
ATOM 670 N N . VAL A 1 86 ? 11.547 4.561 -31.557 1.00 69.25 86 VAL A N 1
ATOM 671 C CA . VAL A 1 86 ? 10.372 5.233 -30.976 1.00 69.25 86 VAL A CA 1
ATOM 672 C C . VAL A 1 86 ? 9.881 4.487 -29.739 1.00 69.25 86 VAL A C 1
ATOM 674 O O . VAL A 1 86 ? 9.670 5.101 -28.696 1.00 69.25 86 VAL A O 1
ATOM 677 N N . TRP A 1 87 ? 9.757 3.163 -29.827 1.00 73.00 87 TRP A N 1
ATOM 678 C CA . TRP A 1 87 ? 9.346 2.328 -28.705 1.00 73.00 87 TRP A CA 1
ATOM 679 C C . TRP A 1 87 ? 10.346 2.407 -27.546 1.00 73.00 87 TRP A C 1
ATOM 681 O O . TRP A 1 87 ? 9.949 2.669 -26.416 1.00 73.00 87 TRP A O 1
ATOM 691 N N . SER A 1 88 ? 11.647 2.290 -27.819 1.00 73.69 88 SER A N 1
ATOM 692 C CA . SER A 1 88 ? 12.698 2.374 -26.792 1.00 73.69 88 SER A CA 1
ATOM 693 C C . SER A 1 88 ? 12.706 3.725 -26.074 1.00 73.69 88 SER A C 1
ATOM 695 O O . SER A 1 88 ? 12.873 3.774 -24.858 1.00 73.69 88 SER A O 1
ATOM 697 N N . ILE A 1 89 ? 12.471 4.818 -26.808 1.00 73.81 89 ILE A N 1
ATOM 698 C CA . ILE A 1 89 ? 12.350 6.165 -26.239 1.00 73.81 89 ILE A CA 1
ATOM 699 C C . ILE A 1 89 ? 11.120 6.254 -25.329 1.00 73.81 89 ILE A C 1
ATOM 701 O O . ILE A 1 89 ? 11.237 6.727 -24.201 1.00 73.81 89 ILE A O 1
ATOM 705 N N . ILE A 1 90 ? 9.956 5.772 -25.779 1.00 73.75 90 ILE A N 1
ATOM 706 C CA . ILE A 1 90 ? 8.723 5.771 -24.975 1.00 73.75 90 ILE A CA 1
ATOM 707 C C . ILE A 1 90 ? 8.921 4.970 -23.684 1.00 73.75 90 ILE A C 1
ATOM 709 O O . ILE A 1 90 ? 8.611 5.470 -22.602 1.00 73.75 90 ILE A O 1
ATOM 713 N N . MET A 1 91 ? 9.484 3.764 -23.780 1.00 76.56 91 MET A N 1
ATOM 714 C CA . MET A 1 91 ? 9.730 2.914 -22.613 1.00 76.56 91 MET A CA 1
ATOM 715 C C . MET A 1 91 ? 10.722 3.558 -21.649 1.00 76.56 91 MET A C 1
ATOM 717 O O . MET A 1 91 ? 10.478 3.554 -20.446 1.00 76.56 91 MET A O 1
ATOM 721 N N . LEU A 1 92 ? 11.788 4.183 -22.160 1.00 75.62 92 LEU A N 1
ATOM 722 C CA . LEU A 1 92 ? 12.731 4.926 -21.329 1.00 75.62 92 LEU A CA 1
ATOM 723 C C . LEU A 1 92 ? 12.029 6.049 -20.555 1.00 75.62 92 LEU A C 1
ATOM 725 O O . LEU A 1 92 ? 12.234 6.162 -19.351 1.00 75.62 92 LEU A O 1
ATOM 729 N N . PHE A 1 93 ? 11.182 6.850 -21.206 1.00 71.50 93 PHE A N 1
ATOM 730 C CA . PHE A 1 93 ? 10.452 7.930 -20.533 1.00 71.50 93 PHE A CA 1
ATOM 731 C C . PHE A 1 93 ? 9.488 7.413 -19.461 1.00 71.50 93 PHE A C 1
ATOM 733 O O . PHE A 1 93 ? 9.451 7.964 -18.363 1.00 71.50 93 PHE A O 1
ATOM 740 N N . ILE A 1 94 ? 8.742 6.346 -19.749 1.00 72.69 94 ILE A N 1
ATOM 741 C CA . ILE A 1 94 ? 7.801 5.743 -18.794 1.00 72.69 94 ILE A CA 1
ATOM 742 C C . ILE A 1 94 ? 8.550 5.142 -17.593 1.00 72.69 94 ILE A C 1
ATOM 744 O O . ILE A 1 94 ? 8.138 5.329 -16.450 1.00 72.69 94 ILE A O 1
ATOM 748 N N . MET A 1 95 ? 9.677 4.468 -17.831 1.00 74.56 95 MET A N 1
ATOM 749 C CA . MET A 1 95 ? 10.532 3.922 -16.773 1.00 74.56 95 MET A CA 1
ATOM 750 C C . MET A 1 95 ? 11.152 5.021 -15.908 1.00 74.56 95 MET A C 1
ATOM 752 O O . MET A 1 95 ? 11.150 4.917 -14.686 1.00 74.56 95 MET A O 1
ATOM 756 N N . LEU A 1 96 ? 11.654 6.097 -16.522 1.00 71.19 96 LEU A N 1
ATOM 757 C CA . LEU A 1 96 ? 12.184 7.248 -15.788 1.00 71.19 96 LEU A CA 1
ATOM 758 C C . LEU A 1 96 ? 11.129 7.868 -14.865 1.00 71.19 96 LEU A C 1
ATOM 760 O O . LEU A 1 96 ? 11.468 8.285 -13.756 1.00 71.19 96 LEU A O 1
ATOM 764 N N . ALA A 1 97 ? 9.870 7.890 -15.307 1.00 68.06 97 ALA A N 1
ATOM 765 C CA . ALA A 1 97 ? 8.764 8.456 -14.552 1.00 68.06 97 ALA A CA 1
ATOM 766 C C . ALA A 1 97 ? 8.384 7.619 -13.319 1.00 68.06 97 ALA A C 1
ATOM 768 O O . ALA A 1 97 ? 8.154 8.202 -12.262 1.00 68.06 97 ALA A O 1
ATOM 769 N N . GLN A 1 98 ? 8.323 6.282 -13.419 1.00 71.06 98 GLN A N 1
ATOM 770 C CA . GLN A 1 98 ? 7.921 5.417 -12.297 1.00 71.06 98 GLN A CA 1
ATOM 771 C C . GLN A 1 98 ? 8.644 4.059 -12.291 1.00 71.06 98 GLN A C 1
ATOM 773 O O . GLN A 1 98 ? 8.646 3.327 -13.286 1.00 71.06 98 GLN A O 1
ATOM 778 N N . ASN A 1 99 ? 9.156 3.661 -11.121 1.00 67.81 99 ASN A N 1
ATOM 779 C CA . ASN A 1 99 ? 9.853 2.384 -10.899 1.00 67.81 99 ASN A CA 1
ATOM 780 C C . ASN A 1 99 ? 9.022 1.141 -11.268 1.00 67.81 99 ASN A C 1
ATOM 782 O O . ASN A 1 99 ? 9.585 0.134 -11.702 1.00 67.81 99 ASN A O 1
ATOM 786 N N . ARG A 1 100 ? 7.689 1.202 -11.153 1.00 75.25 100 ARG A N 1
ATOM 787 C CA . ARG A 1 100 ? 6.768 0.099 -11.485 1.00 75.25 100 ARG A CA 1
ATOM 788 C C . ARG A 1 100 ? 6.876 -0.396 -12.924 1.00 75.25 100 ARG A C 1
ATOM 790 O O . ARG A 1 100 ? 6.401 -1.480 -13.207 1.00 75.25 100 ARG A O 1
ATOM 797 N N . PHE A 1 101 ? 7.473 0.364 -13.837 1.00 74.50 101 PHE A N 1
ATOM 798 C CA . PHE A 1 101 ? 7.608 -0.023 -15.244 1.00 74.50 101 PHE A CA 1
ATOM 799 C C . PHE A 1 101 ? 8.989 -0.599 -15.584 1.00 74.50 101 PHE A C 1
ATOM 801 O O . PHE A 1 101 ? 9.256 -0.955 -16.729 1.00 74.50 101 PHE A O 1
ATOM 808 N N . ALA A 1 102 ? 9.866 -0.754 -14.589 1.00 66.88 102 ALA A N 1
ATOM 809 C CA . ALA A 1 102 ? 11.229 -1.243 -14.780 1.00 66.88 102 ALA A CA 1
ATOM 810 C C . ALA A 1 102 ? 11.319 -2.709 -15.266 1.00 66.88 102 ALA A C 1
ATOM 812 O O . ALA A 1 102 ? 12.377 -3.144 -15.715 1.00 66.88 102 ALA A O 1
ATOM 813 N N . TYR A 1 103 ? 10.238 -3.492 -15.202 1.00 62.97 103 TYR A N 1
ATOM 814 C CA . TYR A 1 103 ? 10.235 -4.872 -15.704 1.00 62.97 103 TYR A CA 1
ATOM 815 C C . TYR A 1 103 ? 10.031 -4.980 -17.219 1.00 62.97 103 TYR A C 1
ATOM 817 O O . TYR A 1 103 ? 10.172 -6.077 -17.766 1.00 62.97 103 TYR A O 1
ATOM 825 N N . TYR A 1 104 ? 9.697 -3.888 -17.911 1.00 58.50 104 TYR A N 1
ATOM 826 C CA . TYR A 1 104 ? 9.532 -3.930 -19.357 1.00 58.50 104 TYR A CA 1
ATOM 827 C C . TYR A 1 104 ? 10.881 -4.125 -20.047 1.00 58.50 104 TYR A C 1
ATOM 829 O O . TYR A 1 104 ? 11.657 -3.194 -20.255 1.00 58.50 104 TYR A O 1
ATOM 837 N N . LYS A 1 105 ? 11.158 -5.377 -20.405 1.00 48.53 105 LYS A N 1
ATOM 838 C CA . LYS A 1 105 ? 12.311 -5.754 -21.214 1.00 48.53 105 LYS A CA 1
ATOM 839 C C . LYS A 1 105 ? 12.008 -5.548 -22.693 1.00 48.53 105 LYS A C 1
ATOM 841 O O . LYS A 1 105 ? 10.909 -5.829 -23.163 1.00 48.53 105 LYS A O 1
ATOM 846 N N . LEU A 1 106 ? 13.026 -5.112 -23.425 1.00 40.44 106 LEU A N 1
ATOM 847 C CA . LEU A 1 106 ? 13.064 -5.208 -24.876 1.00 40.44 106 LEU A CA 1
ATOM 848 C C . LEU A 1 106 ? 13.663 -6.570 -25.224 1.00 40.44 106 LEU A C 1
ATOM 850 O O . LEU A 1 106 ? 14.842 -6.811 -24.967 1.00 40.44 106 LEU A O 1
ATOM 854 N N . GLU A 1 107 ? 12.846 -7.460 -25.775 1.00 37.97 107 GLU A N 1
ATOM 855 C CA . GLU A 1 107 ? 13.327 -8.651 -26.464 1.00 37.97 107 GLU A CA 1
ATOM 856 C C . GLU A 1 107 ? 13.222 -8.381 -27.962 1.00 37.97 107 GLU A C 1
ATOM 858 O O . GLU A 1 107 ? 12.131 -8.168 -28.490 1.00 37.97 107 GLU A O 1
ATOM 863 N N . GLU A 1 108 ? 14.363 -8.343 -28.647 1.00 38.12 108 GLU A N 1
ATOM 864 C CA . GLU A 1 108 ? 14.394 -8.282 -30.102 1.00 38.12 108 GLU A CA 1
ATOM 865 C C . GLU A 1 108 ? 15.279 -9.402 -30.646 1.00 38.12 108 GLU A C 1
ATOM 867 O O . GLU A 1 108 ? 16.440 -9.572 -30.263 1.00 38.12 108 GLU A O 1
ATOM 872 N N . ALA A 1 109 ? 14.704 -10.180 -31.561 1.00 35.91 109 ALA A N 1
ATOM 873 C CA . ALA A 1 109 ? 15.384 -11.243 -32.274 1.00 35.91 109 ALA A CA 1
ATOM 874 C C . ALA A 1 109 ? 16.267 -10.645 -33.380 1.00 35.91 109 ALA A C 1
ATOM 876 O O . ALA A 1 109 ? 15.801 -10.323 -34.475 1.00 35.91 109 ALA A O 1
ATOM 877 N N . TYR A 1 110 ? 17.570 -10.528 -33.118 1.00 42.38 110 TYR A N 1
ATOM 878 C CA . TYR A 1 110 ? 18.546 -10.229 -34.163 1.00 42.38 110 TYR A CA 1
ATOM 879 C C . TYR A 1 110 ? 18.785 -11.476 -35.022 1.00 42.38 110 TYR A C 1
ATOM 881 O O . TYR A 1 110 ? 19.596 -12.340 -34.692 1.00 42.38 110 TYR A O 1
ATOM 889 N N . ASN A 1 111 ? 18.071 -11.582 -36.143 1.00 41.31 111 ASN A N 1
ATOM 890 C CA . ASN A 1 111 ? 18.241 -12.690 -37.075 1.00 41.31 111 ASN A CA 1
ATOM 891 C C . ASN A 1 111 ? 19.383 -12.396 -38.064 1.00 41.31 111 ASN A C 1
ATOM 893 O O . ASN A 1 111 ? 19.184 -11.821 -39.137 1.00 41.31 111 ASN A O 1
ATOM 897 N N . LYS A 1 112 ? 20.600 -12.801 -37.697 1.00 52.38 112 LYS A N 1
ATOM 898 C CA . LYS A 1 112 ? 21.673 -13.093 -38.654 1.00 52.38 112 LYS A CA 1
ATOM 899 C C . LYS A 1 112 ? 22.257 -14.461 -38.359 1.00 52.38 112 LYS A C 1
ATOM 901 O O . LYS A 1 112 ? 22.421 -14.843 -37.206 1.00 52.38 112 LYS A O 1
ATOM 906 N N . ASN A 1 113 ? 22.617 -15.159 -39.430 1.00 48.03 113 ASN A N 1
ATOM 907 C CA . ASN A 1 113 ? 23.258 -16.460 -39.373 1.00 48.03 113 ASN A CA 1
ATOM 908 C C . ASN A 1 113 ? 24.575 -16.347 -38.563 1.00 48.03 113 ASN A C 1
ATOM 910 O O . ASN A 1 113 ? 25.476 -15.618 -38.990 1.00 48.03 113 ASN A O 1
ATOM 914 N N . PRO A 1 114 ? 24.719 -17.016 -37.401 1.00 54.19 114 PRO A N 1
ATOM 915 C CA . PRO A 1 114 ? 25.874 -16.842 -36.508 1.00 54.19 114 PRO A CA 1
ATOM 916 C C . PRO A 1 114 ? 27.213 -17.217 -37.168 1.00 54.19 114 PRO A C 1
ATOM 918 O O . PRO A 1 114 ? 28.270 -16.736 -36.764 1.00 54.19 114 PRO A O 1
ATOM 921 N N . ALA A 1 115 ? 27.164 -18.017 -38.237 1.00 53.19 115 ALA A N 1
ATOM 922 C CA . ALA A 1 115 ? 28.316 -18.446 -39.023 1.00 53.19 115 ALA A CA 1
ATOM 923 C C . ALA A 1 115 ? 29.085 -17.301 -39.714 1.00 53.19 115 ALA A C 1
ATOM 925 O O . ALA A 1 115 ? 30.292 -17.425 -39.929 1.00 53.19 115 ALA A O 1
ATOM 926 N N . ASP A 1 116 ? 28.436 -16.178 -40.038 1.00 57.50 116 ASP A N 1
ATOM 927 C CA . ASP A 1 116 ? 29.113 -15.051 -40.697 1.00 57.50 116 ASP A CA 1
ATOM 928 C C . ASP A 1 116 ? 29.868 -14.145 -39.714 1.00 57.50 116 ASP A C 1
ATOM 930 O O . ASP A 1 116 ? 30.844 -13.507 -40.102 1.00 57.50 116 ASP A O 1
ATOM 934 N N . ALA A 1 117 ? 29.486 -14.136 -38.431 1.00 54.81 117 ALA A N 1
ATOM 935 C CA . ALA A 1 117 ? 30.202 -13.406 -37.379 1.00 54.81 117 ALA A CA 1
ATOM 936 C C . ALA A 1 117 ? 31.515 -14.096 -36.957 1.00 54.81 117 ALA A C 1
ATOM 938 O O . ALA A 1 117 ? 32.388 -13.468 -36.360 1.00 54.81 117 ALA A O 1
ATOM 939 N N . LEU A 1 118 ? 31.663 -15.386 -37.281 1.00 55.00 118 LEU A N 1
ATOM 940 C CA . LEU A 1 118 ? 32.812 -16.216 -36.907 1.00 55.00 118 LEU A CA 1
ATOM 941 C C . LEU A 1 118 ? 33.996 -16.104 -37.885 1.00 55.00 118 LEU A C 1
ATOM 943 O O . LEU A 1 118 ? 35.111 -16.520 -37.564 1.00 55.00 118 LEU A O 1
ATOM 947 N N . LYS A 1 119 ? 33.796 -15.522 -39.074 1.00 54.59 119 LYS A N 1
ATOM 948 C CA . LYS A 1 119 ? 34.865 -15.330 -40.065 1.00 54.59 119 LYS A CA 1
ATOM 949 C C . LYS A 1 119 ? 35.704 -14.097 -39.703 1.00 54.59 119 LYS A C 1
ATOM 951 O O . LYS A 1 119 ? 35.204 -12.980 -39.714 1.00 54.59 119 LYS A O 1
ATOM 956 N N . GLY A 1 120 ? 36.998 -14.291 -39.424 1.00 61.66 120 GLY A N 1
ATOM 957 C CA . GLY A 1 120 ? 37.953 -13.197 -39.166 1.00 61.66 120 GLY A CA 1
ATOM 958 C C . GLY A 1 120 ? 38.258 -12.907 -37.690 1.00 61.66 120 GLY A C 1
ATOM 959 O O . GLY A 1 120 ? 38.881 -11.887 -37.385 1.00 61.66 120 GLY A O 1
ATOM 960 N N . ILE A 1 121 ? 37.867 -13.798 -36.774 1.00 63.22 121 ILE A N 1
ATOM 961 C CA . ILE A 1 121 ? 38.136 -13.655 -35.339 1.00 63.22 121 ILE A CA 1
ATOM 962 C C . ILE A 1 121 ? 39.645 -13.715 -35.063 1.00 63.22 121 ILE A C 1
ATOM 964 O O . ILE A 1 121 ? 40.312 -14.726 -35.259 1.00 63.22 121 ILE A O 1
ATOM 968 N N . ARG A 1 122 ? 40.176 -12.598 -34.567 1.00 73.25 122 ARG A N 1
ATOM 969 C CA . ARG A 1 122 ? 41.525 -12.470 -33.980 1.00 73.25 122 ARG A CA 1
ATOM 970 C C . ARG A 1 122 ? 41.458 -12.513 -32.452 1.00 73.25 122 ARG A C 1
ATOM 972 O O . ARG A 1 122 ? 40.420 -12.163 -31.897 1.00 73.25 122 ARG A O 1
ATOM 979 N N . ILE A 1 123 ? 42.578 -12.811 -31.786 1.00 74.94 123 ILE A N 1
ATOM 980 C CA . ILE A 1 123 ? 42.691 -12.892 -30.312 1.00 74.94 123 ILE A CA 1
ATOM 981 C C . ILE A 1 123 ? 42.088 -11.671 -29.583 1.00 74.94 123 ILE A C 1
ATOM 983 O O . ILE A 1 123 ? 41.412 -11.827 -28.573 1.00 74.94 123 ILE A O 1
ATOM 987 N N . TRP A 1 124 ? 42.226 -10.466 -30.147 1.00 56.34 124 TRP A N 1
ATOM 988 C CA . TRP A 1 124 ? 41.661 -9.232 -29.588 1.00 56.34 124 TRP A CA 1
ATOM 989 C C . TRP A 1 124 ? 40.129 -9.213 -29.524 1.00 56.34 124 TRP A C 1
ATOM 991 O O . TRP A 1 124 ? 39.573 -8.605 -28.618 1.00 56.34 124 TRP A O 1
ATOM 1001 N N . HIS A 1 125 ? 39.436 -9.909 -30.430 1.00 62.06 125 HIS A N 1
ATOM 1002 C CA . HIS A 1 125 ? 37.976 -10.034 -30.385 1.00 62.06 125 HIS A CA 1
ATOM 1003 C C . HIS A 1 125 ? 37.537 -10.979 -29.263 1.00 62.06 125 HIS A C 1
ATOM 1005 O O . HIS A 1 125 ? 36.538 -10.717 -28.607 1.00 62.06 125 HIS A O 1
ATOM 1011 N N . ILE A 1 126 ? 38.312 -12.039 -29.000 1.00 70.00 126 ILE A N 1
ATOM 1012 C CA . ILE A 1 126 ? 38.071 -12.956 -27.876 1.00 70.00 126 ILE A CA 1
ATOM 1013 C C . ILE A 1 126 ? 38.255 -12.202 -26.555 1.00 70.00 126 ILE A C 1
ATOM 1015 O O . ILE A 1 126 ? 37.389 -12.259 -25.690 1.00 70.00 126 ILE A O 1
ATOM 1019 N N . ILE A 1 127 ? 39.337 -11.425 -26.433 1.00 71.50 127 ILE A N 1
ATOM 1020 C CA . ILE A 1 127 ? 39.592 -10.572 -25.262 1.00 71.50 127 ILE A CA 1
ATOM 1021 C C . ILE A 1 127 ? 38.473 -9.534 -25.091 1.00 71.50 127 ILE A C 1
ATOM 1023 O O . ILE A 1 127 ? 37.964 -9.371 -23.988 1.00 71.50 127 ILE A O 1
ATOM 1027 N N . ALA A 1 128 ? 38.035 -8.876 -26.170 1.00 65.88 128 ALA A N 1
ATOM 1028 C CA . ALA A 1 128 ? 36.932 -7.917 -26.115 1.00 65.88 128 ALA A CA 1
ATOM 1029 C C . ALA A 1 128 ? 35.615 -8.565 -25.658 1.00 65.88 128 ALA A C 1
ATOM 1031 O O . ALA A 1 128 ? 34.927 -8.000 -24.815 1.00 65.88 128 ALA A O 1
ATOM 1032 N N . VAL A 1 129 ? 35.283 -9.763 -26.150 1.00 69.00 129 VAL A N 1
ATOM 1033 C CA . VAL A 1 129 ? 34.095 -10.514 -25.710 1.00 69.00 129 VAL A CA 1
ATOM 1034 C C . VAL A 1 129 ? 34.200 -10.910 -24.238 1.00 69.00 129 VAL A C 1
ATOM 1036 O O . VAL A 1 129 ? 33.230 -10.747 -23.505 1.00 69.00 129 VAL A O 1
ATOM 1039 N N . LEU A 1 130 ? 35.365 -11.372 -23.776 1.00 72.31 130 LEU A N 1
ATOM 1040 C CA . LEU A 1 130 ? 35.585 -11.706 -22.364 1.00 72.31 130 LEU A CA 1
ATOM 1041 C C . LEU A 1 130 ? 35.458 -10.478 -21.455 1.00 72.31 130 LEU A C 1
ATOM 1043 O O . LEU A 1 130 ? 34.843 -10.570 -20.397 1.00 72.31 130 LEU A O 1
ATOM 1047 N N . ILE A 1 131 ? 35.967 -9.320 -21.885 1.00 71.69 131 ILE A N 1
ATOM 1048 C CA . ILE A 1 131 ? 35.786 -8.049 -21.170 1.00 71.69 131 ILE A CA 1
ATOM 1049 C C . ILE A 1 131 ? 34.308 -7.647 -21.165 1.00 71.69 131 ILE A C 1
ATOM 1051 O O . ILE A 1 131 ? 33.796 -7.246 -20.124 1.00 71.69 131 ILE A O 1
ATOM 1055 N N . ILE A 1 132 ? 33.596 -7.793 -22.288 1.00 67.56 132 ILE A N 1
ATOM 1056 C CA . ILE A 1 132 ? 32.160 -7.497 -22.352 1.00 67.56 132 ILE A CA 1
ATOM 1057 C C . ILE A 1 132 ? 31.381 -8.398 -21.387 1.00 67.56 132 ILE A C 1
ATOM 1059 O O . ILE A 1 132 ? 30.550 -7.906 -20.629 1.00 67.56 132 ILE A O 1
ATOM 1063 N N . LEU A 1 133 ? 31.679 -9.698 -21.359 1.00 65.31 133 LEU A N 1
ATOM 1064 C CA . LEU A 1 133 ? 31.061 -10.646 -20.432 1.00 65.31 133 LEU A CA 1
ATOM 1065 C C . LEU A 1 133 ? 31.360 -10.278 -18.970 1.00 65.31 133 LEU A C 1
ATOM 1067 O O . LEU A 1 133 ? 30.444 -10.225 -18.152 1.00 65.31 133 LEU A O 1
ATOM 1071 N N . ALA A 1 134 ? 32.616 -9.965 -18.647 1.00 68.06 134 ALA A N 1
ATOM 1072 C CA . ALA A 1 134 ? 33.038 -9.634 -17.288 1.00 68.06 134 ALA A CA 1
ATOM 1073 C C . ALA A 1 134 ? 32.482 -8.291 -16.782 1.00 68.06 134 ALA A C 1
ATOM 1075 O O . ALA A 1 134 ? 32.161 -8.171 -15.606 1.00 68.06 134 ALA A O 1
ATOM 1076 N N . VAL A 1 135 ? 32.355 -7.281 -17.645 1.00 65.94 135 VAL A N 1
ATOM 1077 C CA . VAL A 1 135 ? 31.935 -5.923 -17.246 1.00 65.94 135 VAL A CA 1
ATOM 1078 C C . VAL A 1 135 ? 30.421 -5.734 -17.352 1.00 65.94 135 VAL A C 1
ATOM 1080 O O . VAL A 1 135 ? 29.815 -5.051 -16.524 1.00 65.94 135 VAL A O 1
ATOM 1083 N N . PHE A 1 136 ? 29.792 -6.328 -18.366 1.00 54.47 136 PHE A N 1
ATOM 1084 C CA . PHE A 1 136 ? 28.392 -6.055 -18.689 1.00 54.47 136 PHE A CA 1
ATOM 1085 C C . PHE A 1 136 ? 27.431 -7.199 -18.401 1.00 54.47 136 PHE A C 1
ATOM 1087 O O . PHE A 1 136 ? 26.234 -6.946 -18.345 1.00 54.47 136 PHE A O 1
ATOM 1094 N N . ILE A 1 137 ? 27.915 -8.432 -18.223 1.00 60.84 137 ILE A N 1
ATOM 1095 C CA . ILE A 1 137 ? 27.047 -9.602 -18.010 1.00 60.84 137 ILE A CA 1
ATOM 1096 C C . ILE A 1 137 ? 27.218 -10.171 -16.600 1.00 60.84 137 ILE A C 1
ATOM 1098 O O . ILE A 1 137 ? 26.217 -10.467 -15.953 1.00 60.84 137 ILE A O 1
ATOM 1102 N N . TYR A 1 138 ? 28.447 -10.257 -16.086 1.00 63.00 138 TYR A N 1
ATOM 1103 C CA . TYR A 1 138 ? 28.716 -10.805 -14.754 1.00 63.00 138 TYR A CA 1
ATOM 1104 C C . TYR A 1 138 ? 28.049 -10.001 -13.610 1.00 63.00 138 TYR A C 1
ATOM 1106 O O . TYR A 1 138 ? 27.283 -10.611 -12.862 1.00 63.00 138 TYR A O 1
ATOM 1114 N N . PRO A 1 139 ? 28.197 -8.659 -13.503 1.00 63.84 139 PRO A N 1
ATOM 1115 C CA . PRO A 1 139 ? 27.539 -7.896 -12.434 1.00 63.84 139 PRO A CA 1
ATOM 1116 C C . PRO A 1 139 ? 25.995 -7.974 -12.446 1.00 63.84 139 PRO A C 1
ATOM 1118 O O . PRO A 1 139 ? 25.406 -8.196 -11.385 1.00 63.84 139 PRO A O 1
ATOM 1121 N N . PRO A 1 140 ? 25.297 -7.849 -13.601 1.00 59.38 140 PRO A N 1
ATOM 1122 C CA . PRO A 1 140 ? 23.850 -8.055 -13.639 1.00 59.38 140 PRO A CA 1
ATOM 1123 C C . PRO A 1 140 ? 23.425 -9.486 -13.324 1.00 59.38 140 PRO A C 1
ATOM 1125 O O . PRO A 1 140 ? 22.378 -9.664 -12.703 1.00 59.38 140 PRO A O 1
ATOM 1128 N N . ALA A 1 141 ? 24.186 -10.502 -13.743 1.00 59.41 141 ALA A N 1
ATOM 1129 C CA . ALA A 1 141 ? 23.855 -11.897 -13.460 1.00 59.41 141 ALA A CA 1
ATOM 1130 C C . ALA A 1 141 ? 23.897 -12.185 -11.953 1.00 59.41 141 ALA A C 1
ATOM 1132 O O . ALA A 1 141 ? 22.956 -12.768 -11.420 1.00 59.41 141 ALA A O 1
ATOM 1133 N N . GLU A 1 142 ? 24.930 -11.706 -11.260 1.00 60.53 142 GLU A N 1
ATOM 1134 C CA . GLU A 1 142 ? 25.075 -11.842 -9.808 1.00 60.53 142 GLU A CA 1
ATOM 1135 C C . GLU A 1 142 ? 23.921 -11.159 -9.055 1.00 60.53 142 GLU A C 1
ATOM 1137 O O . GLU A 1 142 ? 23.220 -11.798 -8.268 1.00 60.53 142 GLU A O 1
ATOM 1142 N N . ILE A 1 143 ? 23.637 -9.888 -9.369 1.00 62.50 143 ILE A N 1
ATOM 1143 C CA . ILE A 1 143 ? 22.535 -9.136 -8.745 1.00 62.50 143 ILE A CA 1
ATOM 1144 C C . ILE A 1 143 ? 21.171 -9.771 -9.064 1.00 62.50 143 ILE A C 1
ATOM 1146 O O . ILE A 1 143 ? 20.292 -9.791 -8.203 1.00 62.50 143 ILE A O 1
ATOM 1150 N N . SER A 1 144 ? 20.983 -10.320 -10.268 1.00 61.22 144 SER A N 1
ATOM 1151 C CA . SER A 1 144 ? 19.737 -10.997 -10.661 1.00 61.22 144 SER A CA 1
ATOM 1152 C C . SER A 1 144 ? 19.519 -12.304 -9.902 1.00 61.22 144 SER A C 1
ATOM 1154 O O . SER A 1 144 ? 18.387 -12.594 -9.524 1.00 61.22 144 SER A O 1
ATOM 1156 N N . ILE A 1 145 ? 20.581 -13.075 -9.648 1.00 61.53 145 ILE A N 1
ATOM 1157 C CA . ILE A 1 145 ? 20.513 -14.305 -8.845 1.00 61.53 145 ILE A CA 1
ATOM 1158 C C . ILE A 1 145 ? 20.143 -13.968 -7.398 1.00 61.53 145 ILE A C 1
ATOM 1160 O O . ILE A 1 145 ? 19.235 -14.584 -6.844 1.00 61.53 145 ILE A O 1
ATOM 1164 N N . VAL A 1 146 ? 20.779 -12.950 -6.808 1.00 63.91 146 VAL A N 1
ATOM 1165 C CA . VAL A 1 146 ? 20.464 -12.497 -5.443 1.00 63.91 146 VAL A CA 1
ATOM 1166 C C . VAL A 1 146 ? 19.024 -11.984 -5.358 1.00 63.91 146 VAL A C 1
ATOM 1168 O O . VAL A 1 146 ? 18.267 -12.440 -4.505 1.00 63.91 146 VAL A O 1
ATOM 1171 N N . LYS A 1 147 ? 18.603 -11.106 -6.279 1.00 62.09 147 LYS A N 1
ATOM 1172 C CA . LYS A 1 147 ? 17.228 -10.580 -6.322 1.00 62.09 147 LYS A CA 1
ATOM 1173 C C . LYS A 1 147 ? 16.176 -11.662 -6.566 1.00 62.09 147 LYS A C 1
ATOM 1175 O O . LYS A 1 147 ? 15.096 -11.590 -5.992 1.00 62.09 147 LYS A O 1
ATOM 1180 N N . GLY A 1 148 ? 16.478 -12.650 -7.408 1.00 58.91 148 GLY A N 1
ATOM 1181 C CA . GLY A 1 148 ? 15.598 -13.792 -7.661 1.00 58.91 148 GLY A CA 1
ATOM 1182 C C . GLY A 1 148 ? 15.475 -14.740 -6.464 1.00 58.91 148 GLY A C 1
ATOM 1183 O O . GLY A 1 148 ? 14.459 -15.416 -6.329 1.00 58.91 148 GLY A O 1
ATOM 1184 N N . ALA A 1 1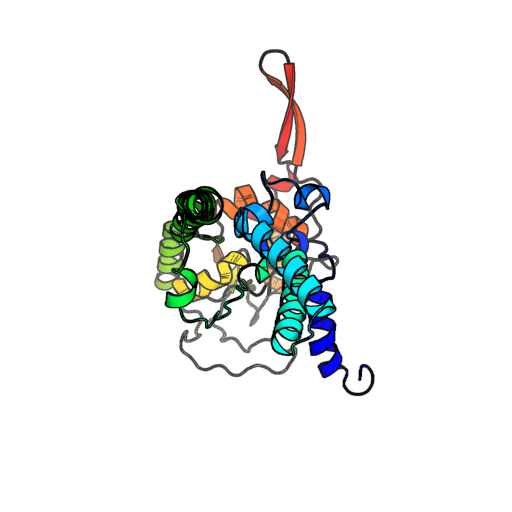49 ? 16.482 -14.773 -5.586 1.00 56.38 149 ALA A N 1
ATOM 1185 C CA . ALA A 1 149 ? 16.477 -15.563 -4.357 1.00 56.38 149 ALA A CA 1
ATOM 1186 C C . ALA A 1 149 ? 15.825 -14.833 -3.165 1.00 56.38 149 ALA A C 1
ATOM 1188 O O . ALA A 1 149 ? 15.352 -15.483 -2.233 1.00 56.38 149 ALA A O 1
ATOM 1189 N N . THR A 1 150 ? 15.774 -13.498 -3.179 1.00 59.28 150 THR A N 1
ATOM 1190 C CA . THR A 1 150 ? 15.123 -12.698 -2.131 1.00 59.28 150 THR A CA 1
ATOM 1191 C C . THR A 1 150 ? 13.614 -12.604 -2.341 1.00 59.28 150 THR A C 1
ATOM 1193 O O . THR A 1 150 ? 13.148 -12.211 -3.409 1.00 59.28 150 THR A O 1
ATOM 1196 N N . ARG A 1 151 ? 12.834 -12.896 -1.295 1.00 59.78 151 ARG A N 1
ATOM 1197 C CA . ARG A 1 151 ? 11.399 -12.579 -1.262 1.00 59.78 151 ARG A CA 1
ATOM 1198 C C . ARG A 1 151 ? 11.249 -11.069 -1.056 1.00 59.78 151 ARG A C 1
ATOM 1200 O O . ARG A 1 151 ? 11.842 -10.534 -0.129 1.00 59.78 151 ARG A O 1
ATOM 1207 N N . GLY A 1 152 ? 10.503 -10.387 -1.922 1.00 61.50 152 GLY A N 1
ATOM 1208 C CA . GLY A 1 152 ? 10.199 -8.956 -1.794 1.00 61.50 152 GLY A CA 1
ATOM 1209 C C . GLY A 1 152 ? 8.756 -8.700 -1.349 1.00 61.50 152 GLY A C 1
ATOM 1210 O O . GLY A 1 152 ? 7.927 -9.607 -1.382 1.00 61.50 152 GLY A O 1
ATOM 1211 N N . GLY A 1 153 ? 8.456 -7.454 -0.976 1.00 65.25 153 GLY A N 1
ATOM 1212 C CA . GLY A 1 153 ? 7.122 -7.007 -0.550 1.00 65.25 153 GLY A CA 1
ATOM 1213 C C . GLY A 1 153 ? 6.934 -6.994 0.970 1.00 65.25 153 GLY A C 1
ATOM 1214 O O . GLY A 1 153 ? 7.775 -7.494 1.707 1.00 65.25 153 GLY A O 1
ATOM 1215 N N . SER A 1 154 ? 5.814 -6.440 1.437 1.00 65.44 154 SER A N 1
ATOM 1216 C CA . SER A 1 154 ? 5.491 -6.191 2.859 1.00 65.44 154 SER A CA 1
ATOM 1217 C C . SER A 1 154 ? 5.500 -7.426 3.774 1.00 65.44 154 SER A C 1
ATOM 1219 O O . SER A 1 154 ? 5.476 -7.304 4.995 1.00 65.44 154 SER A O 1
ATOM 1221 N N . ILE A 1 155 ? 5.540 -8.625 3.194 1.00 70.44 155 ILE A N 1
ATOM 1222 C CA . ILE A 1 155 ? 5.478 -9.911 3.899 1.00 70.44 155 ILE A CA 1
ATOM 1223 C C . ILE A 1 155 ? 6.858 -10.595 3.932 1.00 70.44 155 ILE A C 1
ATOM 1225 O O . ILE A 1 155 ? 7.004 -11.644 4.549 1.00 70.44 155 ILE A O 1
ATOM 1229 N N . SER A 1 156 ? 7.894 -10.039 3.289 1.00 69.56 156 SER A N 1
ATOM 1230 C CA . SER A 1 156 ? 9.184 -10.723 3.106 1.00 69.56 156 SER A CA 1
ATOM 1231 C C . SER A 1 156 ? 9.859 -11.149 4.411 1.00 69.56 156 SER A C 1
ATOM 1233 O O . SER A 1 156 ? 10.334 -12.279 4.494 1.00 69.56 156 SER A O 1
ATOM 1235 N N . GLU A 1 157 ? 9.876 -10.277 5.419 1.00 69.31 157 GLU A N 1
ATOM 1236 C CA . GLU A 1 157 ? 10.517 -10.535 6.719 1.00 69.31 157 GLU A CA 1
ATOM 1237 C C . GLU A 1 157 ? 9.568 -11.142 7.763 1.00 69.31 157 GLU A C 1
ATOM 1239 O O . GLU A 1 157 ? 10.033 -11.608 8.794 1.00 69.31 157 GLU A O 1
ATOM 1244 N N . GLY A 1 158 ? 8.258 -11.179 7.488 1.00 79.25 158 GLY A N 1
ATOM 1245 C CA . GLY A 1 158 ? 7.225 -11.678 8.408 1.00 79.25 158 GLY A CA 1
ATOM 1246 C C . GLY A 1 158 ? 6.353 -12.780 7.808 1.00 79.25 158 GLY A C 1
ATOM 1247 O O . GLY A 1 158 ? 5.178 -12.899 8.153 1.00 79.25 158 GLY A O 1
ATOM 1248 N N . TYR A 1 159 ? 6.870 -13.508 6.813 1.00 84.75 159 TYR A N 1
ATOM 1249 C CA . TYR A 1 159 ? 6.072 -14.425 5.998 1.00 84.75 159 TYR A CA 1
ATOM 1250 C C . TYR A 1 159 ? 5.421 -15.524 6.832 1.00 84.75 159 TYR A C 1
ATOM 1252 O O . TYR A 1 159 ? 4.236 -15.808 6.655 1.00 84.75 159 TYR A O 1
ATOM 1260 N N . TYR A 1 160 ? 6.197 -16.160 7.709 1.00 87.62 160 TYR A N 1
ATOM 1261 C CA . TYR A 1 160 ? 5.716 -17.294 8.491 1.00 87.62 160 TYR A CA 1
ATOM 1262 C C . TYR A 1 160 ? 4.740 -16.827 9.567 1.00 87.62 160 TYR A C 1
ATOM 1264 O O . TYR A 1 160 ? 3.677 -17.416 9.723 1.00 87.62 160 TYR A O 1
ATOM 1272 N N . GLU A 1 161 ? 5.043 -15.708 10.211 1.00 90.75 161 GLU A N 1
ATOM 1273 C CA . GLU A 1 161 ? 4.240 -15.071 11.246 1.00 90.75 161 GLU A CA 1
ATOM 1274 C C . GLU A 1 161 ? 2.876 -14.646 10.693 1.00 90.75 161 GLU A C 1
ATOM 1276 O O . GLU A 1 161 ? 1.836 -14.960 11.277 1.00 90.75 161 GLU A O 1
ATOM 1281 N N . TRP A 1 162 ? 2.853 -13.990 9.528 1.00 92.44 162 TRP A N 1
ATOM 1282 C CA . TRP A 1 162 ? 1.606 -13.627 8.856 1.00 92.44 162 TRP A CA 1
ATOM 1283 C C . TRP A 1 162 ? 0.835 -14.856 8.386 1.00 92.44 162 TRP A C 1
ATOM 1285 O O . TRP A 1 162 ? -0.381 -14.907 8.565 1.00 92.44 162 TRP A O 1
ATOM 1295 N N . TYR A 1 163 ? 1.507 -15.853 7.808 1.00 93.19 163 TYR A N 1
ATOM 1296 C CA . TYR A 1 163 ? 0.846 -17.080 7.373 1.00 93.19 163 TYR A CA 1
ATOM 1297 C C . TYR A 1 163 ? 0.178 -17.806 8.546 1.00 93.19 163 TYR A C 1
ATOM 1299 O O . TYR A 1 163 ? -1.010 -18.119 8.470 1.00 93.19 163 TYR A O 1
ATOM 1307 N N . GLU A 1 164 ? 0.903 -18.026 9.643 1.00 95.31 164 GLU A N 1
ATOM 1308 C CA . GLU A 1 164 ? 0.383 -18.686 10.844 1.00 95.31 164 GLU A CA 1
ATOM 1309 C C . GLU A 1 164 ? -0.754 -17.887 11.484 1.00 95.31 164 GLU A C 1
ATOM 1311 O O . GLU A 1 164 ? -1.803 -18.453 11.798 1.00 95.31 164 GLU A O 1
ATOM 1316 N N . THR A 1 165 ? -0.604 -16.565 11.603 1.00 95.50 165 THR A N 1
ATOM 1317 C CA . THR A 1 165 ? -1.636 -15.688 12.178 1.00 95.50 165 THR A CA 1
ATOM 1318 C C . THR A 1 165 ? -2.907 -15.685 11.331 1.00 95.50 165 THR A C 1
ATOM 1320 O O . THR A 1 165 ? -4.016 -15.783 11.861 1.00 95.50 165 THR A O 1
ATOM 1323 N N . MET A 1 166 ? -2.782 -15.614 10.003 1.00 97.12 166 MET A N 1
ATOM 1324 C CA . MET A 1 166 ? -3.936 -15.655 9.104 1.00 97.12 166 MET A CA 1
ATOM 1325 C C . MET A 1 166 ? -4.581 -17.047 9.073 1.00 97.12 166 MET A C 1
ATOM 1327 O O . MET A 1 166 ? -5.808 -17.150 9.092 1.00 97.12 166 MET A O 1
ATOM 1331 N N . ALA A 1 167 ? -3.792 -18.123 9.108 1.00 97.00 167 ALA A N 1
ATOM 1332 C CA . ALA A 1 167 ? -4.311 -19.485 9.234 1.00 97.00 167 ALA A CA 1
ATOM 1333 C C . ALA A 1 167 ? -5.073 -19.678 10.556 1.00 97.00 167 ALA A C 1
ATOM 1335 O O . ALA A 1 167 ? -6.165 -20.256 10.565 1.00 97.00 167 ALA A O 1
ATOM 1336 N N . TRP A 1 168 ? -4.552 -19.134 11.662 1.00 98.06 168 TRP A N 1
ATOM 1337 C CA . TRP A 1 168 ? -5.257 -19.101 12.940 1.00 98.06 168 TRP A CA 1
ATOM 1338 C C . TRP A 1 168 ? -6.568 -18.323 12.822 1.00 98.06 168 TRP A C 1
ATOM 1340 O O . TRP A 1 168 ? -7.617 -18.851 13.191 1.00 98.06 168 TRP A O 1
ATOM 1350 N N . MET A 1 169 ? -6.543 -17.116 12.249 1.00 98.06 169 MET A N 1
ATOM 1351 C CA . MET A 1 169 ? -7.735 -16.283 12.067 1.00 98.06 169 MET A CA 1
ATOM 1352 C C . MET A 1 169 ? -8.818 -17.029 11.286 1.00 98.06 169 MET A C 1
ATOM 1354 O O . MET A 1 169 ? -9.976 -17.039 11.711 1.00 98.06 169 MET A O 1
ATOM 1358 N N . ARG A 1 170 ? -8.442 -17.712 10.199 1.00 97.44 170 ARG A N 1
ATOM 1359 C CA . ARG A 1 170 ? -9.355 -18.513 9.377 1.00 97.44 170 ARG A CA 1
ATOM 1360 C C . ARG A 1 170 ? -10.092 -19.576 10.190 1.00 97.44 170 ARG A C 1
ATOM 1362 O O . ARG A 1 170 ? -11.296 -19.737 9.997 1.00 97.44 170 ARG A O 1
ATOM 1369 N N . GLY A 1 171 ? -9.383 -20.284 11.072 1.00 97.50 171 GLY A N 1
ATOM 1370 C CA . GLY A 1 171 ? -9.930 -21.383 11.876 1.00 97.50 171 GLY A CA 1
ATOM 1371 C C . GLY A 1 171 ? -10.575 -20.977 13.206 1.00 97.50 171 GLY A C 1
ATOM 1372 O O . GLY A 1 171 ? -11.340 -21.763 13.756 1.00 97.50 171 GLY A O 1
ATOM 1373 N N . ASN A 1 172 ? -10.287 -19.778 13.727 1.00 98.25 172 ASN A N 1
ATOM 1374 C CA . ASN A 1 172 ? -10.638 -19.390 15.105 1.00 98.25 172 ASN A CA 1
ATOM 1375 C C . ASN A 1 172 ? -11.526 -18.144 15.215 1.00 98.25 172 ASN A C 1
ATOM 1377 O O . ASN A 1 172 ? -11.892 -17.740 16.317 1.00 98.25 172 ASN A O 1
ATOM 1381 N N . THR A 1 173 ? -11.904 -17.529 14.097 1.00 98.00 173 THR A N 1
ATOM 1382 C CA . THR A 1 173 ? -12.877 -16.426 14.085 1.00 98.00 173 THR A CA 1
ATOM 1383 C C . THR A 1 173 ? -14.164 -16.857 13.375 1.00 98.00 173 THR A C 1
ATOM 1385 O O . THR A 1 173 ? -14.092 -17.710 12.489 1.00 98.00 173 THR A O 1
ATOM 1388 N N . PRO A 1 174 ? -15.345 -16.308 13.723 1.00 96.44 174 PRO A N 1
ATOM 1389 C CA . PRO A 1 174 ? -16.609 -16.710 13.100 1.00 96.44 174 PRO A CA 1
ATOM 1390 C C . PRO A 1 174 ? -16.595 -16.542 11.578 1.00 96.44 174 PRO A C 1
ATOM 1392 O O . PRO A 1 174 ? -15.967 -15.619 11.073 1.00 96.44 174 PRO A O 1
ATOM 1395 N N . ASP A 1 175 ? -17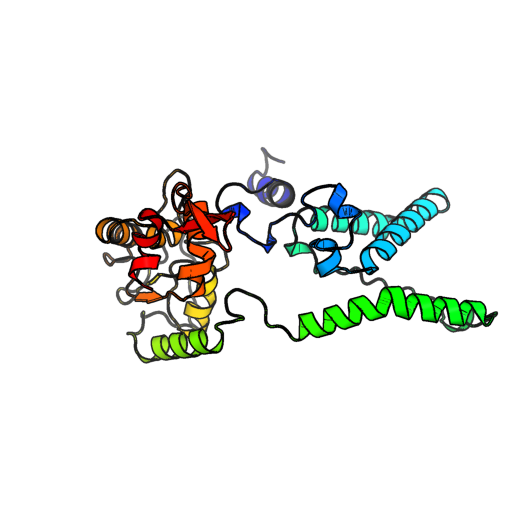.311 -17.377 10.836 1.00 95.19 175 ASP A N 1
ATOM 1396 C CA . ASP A 1 175 ? -17.434 -17.198 9.386 1.00 95.19 175 ASP A CA 1
ATOM 1397 C C . ASP A 1 175 ? -18.138 -15.855 9.063 1.00 95.19 175 ASP A C 1
ATOM 1399 O O . ASP A 1 175 ? -19.166 -15.548 9.684 1.00 95.19 175 ASP A O 1
ATOM 1403 N N . PRO A 1 176 ? -17.615 -15.020 8.139 1.00 94.31 176 PRO A N 1
ATOM 1404 C CA . PRO A 1 176 ? -18.263 -13.762 7.760 1.00 94.31 176 PRO A CA 1
ATOM 1405 C C . PRO A 1 176 ? -19.578 -13.966 6.978 1.00 94.31 176 PRO A C 1
ATOM 1407 O O . PRO A 1 176 ? -20.339 -13.018 6.788 1.00 94.31 176 PRO A O 1
ATOM 1410 N N . GLY A 1 177 ? -19.895 -15.187 6.551 1.00 93.00 177 GLY A N 1
ATOM 1411 C CA . GLY A 1 177 ? -21.079 -15.548 5.769 1.00 93.00 177 GLY A CA 1
ATOM 1412 C C . GLY A 1 177 ? -20.944 -15.255 4.277 1.00 93.00 177 GLY A C 1
ATOM 1413 O O . GLY A 1 177 ? -21.958 -15.146 3.591 1.00 93.00 177 GLY A O 1
ATOM 1414 N N . LEU A 1 178 ? -19.714 -15.097 3.786 1.00 91.75 178 LEU A N 1
ATOM 1415 C CA . LEU A 1 178 ? -19.397 -14.944 2.368 1.00 91.75 178 LEU A CA 1
ATOM 1416 C C . LEU A 1 178 ? -18.535 -16.121 1.917 1.00 91.75 178 LEU A C 1
ATOM 1418 O O . LEU A 1 178 ? -17.479 -16.376 2.494 1.00 91.75 178 LEU A O 1
ATOM 1422 N N . ASP A 1 179 ? -18.985 -16.820 0.876 1.00 92.44 179 ASP A N 1
ATOM 1423 C CA . ASP A 1 179 ? -18.243 -17.937 0.299 1.00 92.44 179 ASP A CA 1
ATOM 1424 C C . ASP A 1 179 ? -17.017 -17.432 -0.466 1.00 92.44 179 ASP A C 1
ATOM 1426 O O . ASP A 1 179 ? -17.123 -16.719 -1.462 1.00 92.44 179 ASP A O 1
ATOM 1430 N N . TYR A 1 180 ? -15.829 -17.839 -0.042 1.00 92.69 180 TYR A N 1
ATOM 1431 C CA . TYR A 1 180 ? -14.590 -17.444 -0.700 1.00 92.69 180 TYR A CA 1
ATOM 1432 C C . TYR A 1 180 ? -14.563 -17.768 -2.208 1.00 92.69 180 TYR A C 1
ATOM 1434 O O . TYR A 1 180 ? -13.986 -17.007 -2.982 1.00 92.69 180 TYR A O 1
ATOM 1442 N N . TYR A 1 181 ? -15.211 -18.858 -2.634 1.00 94.56 181 TYR A N 1
ATOM 1443 C CA . TYR A 1 181 ? -15.297 -19.267 -4.044 1.00 94.56 181 TYR A CA 1
ATOM 1444 C C . TYR A 1 181 ? -16.639 -18.915 -4.699 1.00 94.56 181 TYR A C 1
ATOM 1446 O O . TYR A 1 181 ? -16.923 -19.357 -5.814 1.00 94.56 181 TYR A O 1
ATOM 1454 N N . GLY A 1 182 ? -17.462 -18.126 -4.009 1.00 91.25 182 GLY A N 1
ATOM 1455 C CA . GLY A 1 182 ? -18.779 -17.728 -4.472 1.00 91.25 182 GLY A CA 1
ATOM 1456 C C . GLY A 1 182 ? -18.728 -16.783 -5.670 1.00 91.25 182 GLY A C 1
ATOM 1457 O O . GLY A 1 182 ? -17.743 -16.091 -5.932 1.00 91.25 182 GLY A O 1
ATOM 1458 N N . THR A 1 183 ? -19.840 -16.728 -6.395 1.00 93.25 183 THR A N 1
ATOM 1459 C CA . THR A 1 183 ? -20.074 -15.736 -7.446 1.00 93.25 183 THR A CA 1
ATOM 1460 C C . THR A 1 183 ? -20.797 -14.529 -6.871 1.00 93.25 183 THR A C 1
ATOM 1462 O O . THR A 1 183 ? -21.791 -14.685 -6.161 1.00 93.25 183 THR A O 1
ATOM 1465 N N . TYR A 1 184 ? -20.332 -13.333 -7.223 1.00 92.12 184 TYR A N 1
ATOM 1466 C CA . TYR A 1 184 ? -20.827 -12.079 -6.669 1.00 92.12 184 TYR A CA 1
ATOM 1467 C C . TYR A 1 184 ? -21.269 -11.124 -7.767 1.00 92.12 184 TYR A C 1
ATOM 1469 O O . TYR A 1 184 ? -20.576 -10.962 -8.772 1.00 92.12 184 TYR A O 1
ATOM 1477 N N . GLU A 1 185 ? -22.410 -10.473 -7.558 1.00 92.25 185 GLU A N 1
ATOM 1478 C CA . GLU A 1 185 ? -22.892 -9.424 -8.449 1.00 92.25 185 GLU A CA 1
ATOM 1479 C C . GLU A 1 185 ? -22.303 -8.076 -8.041 1.00 92.25 185 GLU A C 1
ATOM 1481 O O . GLU A 1 185 ? -22.253 -7.720 -6.860 1.00 92.25 185 GLU A O 1
ATOM 1486 N N . MET A 1 186 ? -21.836 -7.325 -9.037 1.00 90.56 186 MET A N 1
ATOM 1487 C CA . MET A 1 186 ? -21.332 -5.980 -8.810 1.00 90.56 186 MET A CA 1
ATOM 1488 C C . MET A 1 186 ? -22.505 -5.069 -8.416 1.00 90.56 186 MET A C 1
ATOM 1490 O O . MET A 1 186 ? -23.493 -5.023 -9.154 1.00 90.56 186 MET A O 1
ATOM 1494 N N . PRO A 1 187 ? -22.418 -4.338 -7.290 1.00 91.75 187 PRO A N 1
ATOM 1495 C CA . PRO A 1 187 ? -23.464 -3.401 -6.911 1.00 91.75 187 PRO A CA 1
ATOM 1496 C C . PRO A 1 187 ? -23.527 -2.239 -7.919 1.00 91.75 187 PRO A C 1
ATOM 1498 O O . PRO A 1 187 ? -22.540 -1.970 -8.617 1.00 91.75 187 PRO A O 1
ATOM 1501 N N . PRO A 1 188 ? -24.663 -1.524 -8.000 1.00 91.50 188 PRO A N 1
ATOM 1502 C CA . PRO A 1 188 ? -24.753 -0.296 -8.780 1.00 91.50 188 PRO A CA 1
ATOM 1503 C C . PRO A 1 188 ? -23.644 0.697 -8.413 1.00 91.50 188 PRO A C 1
ATOM 1505 O O . PRO A 1 188 ? -23.150 0.729 -7.284 1.00 91.50 188 PRO A O 1
ATOM 1508 N N . SER A 1 189 ? -23.247 1.527 -9.380 1.00 88.69 189 SER A N 1
ATOM 1509 C CA . SER A 1 189 ? -22.184 2.512 -9.166 1.00 88.69 189 SER A CA 1
ATOM 1510 C C . SER A 1 189 ? -22.521 3.437 -7.990 1.00 88.69 189 SER A C 1
ATOM 1512 O O . SER A 1 189 ? -23.583 4.053 -7.966 1.00 88.69 189 SER A O 1
ATOM 1514 N N . GLY A 1 190 ? -21.610 3.526 -7.018 1.00 84.19 190 GLY A N 1
ATOM 1515 C CA . GLY A 1 190 ? -21.768 4.344 -5.812 1.00 84.19 190 GLY A CA 1
ATOM 1516 C C . GLY A 1 190 ? -22.470 3.654 -4.637 1.00 84.19 190 GLY A C 1
ATOM 1517 O O . GLY A 1 190 ? -22.474 4.207 -3.538 1.00 84.19 190 GLY A O 1
ATOM 1518 N N . GLU A 1 191 ? -23.014 2.449 -4.817 1.00 88.25 191 GLU A N 1
ATOM 1519 C CA . GLU A 1 191 ? -23.644 1.687 -3.737 1.00 88.25 191 GLU A CA 1
ATOM 1520 C C . GLU A 1 191 ? -22.659 0.732 -3.048 1.00 88.25 191 GLU A C 1
ATOM 1522 O O . GLU A 1 191 ? -21.736 0.184 -3.658 1.00 88.25 191 GLU A O 1
ATOM 1527 N N . LYS A 1 192 ? -22.856 0.515 -1.741 1.00 86.88 192 LYS A N 1
ATOM 1528 C CA . LYS A 1 192 ? -22.096 -0.491 -0.990 1.00 86.88 192 LYS A CA 1
ATOM 1529 C C . LYS A 1 192 ? -22.568 -1.891 -1.385 1.00 86.88 192 LYS A C 1
ATOM 1531 O O . LYS A 1 192 ? -23.758 -2.121 -1.582 1.00 86.88 192 LYS A O 1
ATOM 1536 N N . TYR A 1 193 ? -21.642 -2.846 -1.403 1.00 91.25 193 TYR A N 1
ATOM 1537 C CA . TYR A 1 193 ? -21.992 -4.253 -1.569 1.00 91.25 193 TYR A CA 1
ATOM 1538 C C . TYR A 1 193 ? -22.951 -4.714 -0.444 1.00 91.25 193 TYR A C 1
ATOM 1540 O O . TYR A 1 193 ? -22.693 -4.403 0.728 1.00 91.25 193 TYR A O 1
ATOM 1548 N N . PRO A 1 194 ? -24.042 -5.444 -0.754 1.00 92.12 194 PRO A N 1
ATOM 1549 C CA . PRO A 1 194 ? -25.029 -5.886 0.230 1.00 92.12 194 PRO A CA 1
ATOM 1550 C C . PRO A 1 194 ? -24.505 -7.079 1.041 1.00 92.12 194 PRO A C 1
ATOM 1552 O O . PRO A 1 194 ? -24.896 -8.230 0.849 1.00 92.12 194 PRO A O 1
ATOM 1555 N N . TYR A 1 195 ? -23.590 -6.802 1.966 1.00 93.56 195 TYR A N 1
ATOM 1556 C CA . TYR A 1 195 ? -23.003 -7.817 2.832 1.00 93.56 195 TYR A CA 1
ATOM 1557 C C . TYR A 1 195 ? -24.062 -8.519 3.703 1.00 93.56 195 TYR A C 1
ATOM 1559 O O . TYR A 1 195 ? -24.989 -7.868 4.200 1.00 93.56 195 TYR A O 1
ATOM 1567 N N . PRO A 1 196 ? -23.906 -9.826 3.983 1.00 93.31 196 PRO A N 1
ATOM 1568 C CA . PRO A 1 196 ? -24.770 -10.530 4.924 1.00 93.31 196 PRO A CA 1
ATOM 1569 C C . PRO A 1 196 ? -24.628 -9.952 6.338 1.00 93.31 196 PRO A C 1
ATOM 1571 O O . PRO A 1 196 ? -23.601 -9.381 6.708 1.00 93.31 196 PRO A O 1
ATOM 1574 N N . LYS A 1 197 ? -25.645 -10.141 7.187 1.00 93.06 197 LYS A N 1
ATOM 1575 C CA . LYS A 1 197 ? -25.630 -9.635 8.577 1.00 93.06 197 LYS A CA 1
ATOM 1576 C C . LYS A 1 197 ? -24.490 -10.213 9.421 1.00 93.06 197 LYS A C 1
ATOM 1578 O O . LYS A 1 197 ? -24.137 -9.629 10.443 1.00 93.06 197 LYS A O 1
ATOM 1583 N N . THR A 1 198 ? -23.945 -11.362 9.039 1.00 93.75 198 THR A N 1
ATOM 1584 C CA . THR A 1 198 ? -22.798 -12.015 9.685 1.00 93.75 198 THR A CA 1
ATOM 1585 C C . THR A 1 198 ? -21.462 -11.375 9.324 1.00 93.75 198 THR A C 1
ATOM 1587 O O . THR A 1 198 ? -20.507 -11.572 10.072 1.00 93.75 198 THR A O 1
ATOM 1590 N N . ALA A 1 199 ? -21.394 -10.597 8.239 1.00 94.94 199 ALA A N 1
ATOM 1591 C CA . ALA A 1 199 ? -20.149 -10.030 7.744 1.00 94.94 199 ALA A CA 1
ATOM 1592 C C . ALA A 1 199 ? -19.520 -9.067 8.750 1.00 94.94 199 ALA A C 1
ATOM 1594 O O . ALA A 1 199 ? -20.208 -8.346 9.479 1.00 94.94 199 ALA A O 1
ATOM 1595 N N . TYR A 1 200 ? -18.192 -9.063 8.760 1.00 96.06 200 TYR A N 1
ATOM 1596 C CA . TYR A 1 200 ? -17.374 -8.142 9.528 1.00 96.06 200 TYR A CA 1
ATOM 1597 C C . TYR A 1 200 ? -16.039 -7.918 8.815 1.00 96.06 200 TYR A C 1
ATOM 1599 O O . TYR A 1 200 ? -15.543 -8.815 8.129 1.00 96.06 200 TYR A O 1
ATOM 1607 N N . GLY A 1 201 ? -15.469 -6.727 8.993 1.00 96.44 201 GLY A N 1
ATOM 1608 C CA . GLY A 1 201 ? -14.153 -6.380 8.466 1.00 96.44 201 GLY A CA 1
ATOM 1609 C C . GLY A 1 201 ? -13.002 -6.749 9.403 1.00 96.44 201 GLY A C 1
ATOM 1610 O O . GLY A 1 201 ? -13.191 -6.962 10.609 1.00 96.44 201 GLY A O 1
ATOM 1611 N N . VAL A 1 202 ? -11.803 -6.799 8.836 1.00 98.38 202 VAL A N 1
ATOM 1612 C CA . VAL A 1 202 ? -10.521 -6.870 9.535 1.00 98.38 202 VAL A CA 1
ATOM 1613 C C . VAL A 1 202 ? -9.720 -5.626 9.167 1.00 98.38 202 VAL A C 1
ATOM 1615 O O . VAL A 1 202 ? -9.362 -5.424 8.002 1.00 98.38 202 VAL A O 1
ATOM 1618 N N . MET A 1 203 ? -9.442 -4.792 10.165 1.00 98.44 203 MET A N 1
ATOM 1619 C CA . MET A 1 203 ? -8.662 -3.574 9.995 1.00 98.44 203 MET A CA 1
ATOM 1620 C C . MET A 1 203 ? -7.169 -3.900 10.001 1.00 98.44 203 MET A C 1
ATOM 1622 O O . MET A 1 203 ? -6.685 -4.607 10.880 1.00 98.44 203 MET A O 1
ATOM 1626 N N . SER A 1 204 ? -6.440 -3.387 9.019 1.00 98.06 204 SER A N 1
ATOM 1627 C CA . SER A 1 204 ? -4.980 -3.457 8.936 1.00 98.06 204 SER A CA 1
ATOM 1628 C C . SER A 1 204 ? -4.497 -2.435 7.908 1.00 98.06 204 SER A C 1
ATOM 1630 O O . SER A 1 204 ? -5.311 -1.788 7.239 1.00 98.06 204 SER A O 1
ATOM 1632 N N . TRP A 1 205 ? -3.182 -2.300 7.752 1.00 97.44 205 TRP A N 1
ATOM 1633 C CA . TRP A 1 205 ? -2.621 -1.501 6.670 1.00 97.44 205 TRP A CA 1
ATOM 1634 C C . TRP A 1 205 ? -2.898 -2.130 5.294 1.00 97.44 205 TRP A C 1
ATOM 1636 O O . TRP A 1 205 ? -3.030 -3.350 5.163 1.00 97.44 205 TRP A O 1
ATOM 1646 N N . TRP A 1 206 ? -3.006 -1.294 4.256 1.00 95.94 206 TRP A N 1
ATOM 1647 C CA . TRP A 1 206 ? -3.487 -1.712 2.932 1.00 95.94 206 TRP A CA 1
ATOM 1648 C C . TRP A 1 206 ? -2.597 -2.771 2.270 1.00 95.94 206 TRP A C 1
ATOM 1650 O O . TRP A 1 206 ? -3.123 -3.657 1.597 1.00 95.94 206 TRP A O 1
ATOM 1660 N N . ASP A 1 207 ? -1.292 -2.760 2.544 1.00 93.25 207 ASP A N 1
ATOM 1661 C CA . ASP A 1 207 ? -0.324 -3.770 2.105 1.00 93.25 207 ASP A CA 1
ATOM 1662 C C . ASP A 1 207 ? -0.746 -5.216 2.433 1.00 93.25 207 ASP A C 1
ATOM 1664 O O . ASP A 1 207 ? -0.394 -6.144 1.701 1.00 93.25 207 ASP A O 1
ATOM 1668 N N . TYR A 1 208 ? -1.510 -5.428 3.510 1.00 95.31 208 TYR A N 1
ATOM 1669 C CA . TYR A 1 208 ? -1.856 -6.759 4.021 1.00 95.31 208 TYR A CA 1
ATOM 1670 C C . TYR A 1 208 ? -3.259 -7.233 3.623 1.00 95.31 208 TYR A C 1
ATOM 1672 O O . TYR A 1 208 ? -3.638 -8.370 3.912 1.00 95.31 208 TYR A O 1
ATOM 1680 N N . GLY A 1 209 ? -4.045 -6.419 2.910 1.00 96.62 209 GLY A N 1
ATOM 1681 C CA . GLY A 1 209 ? -5.424 -6.786 2.572 1.00 96.62 209 GLY A CA 1
ATOM 1682 C C . GLY A 1 209 ? -5.532 -8.096 1.786 1.00 96.62 209 GLY A C 1
ATOM 1683 O O . GLY A 1 209 ? -6.380 -8.935 2.080 1.00 96.62 209 GLY A O 1
ATOM 1684 N N . HIS A 1 210 ? -4.630 -8.333 0.828 1.00 94.56 210 HIS A N 1
ATOM 1685 C CA . HIS A 1 210 ? -4.646 -9.578 0.057 1.00 94.56 210 HIS A CA 1
ATOM 1686 C C . HIS A 1 210 ? -4.373 -10.820 0.907 1.00 94.56 210 HIS A C 1
ATOM 1688 O O . HIS A 1 210 ? -5.008 -11.839 0.654 1.00 94.56 210 HIS A O 1
ATOM 1694 N N . ILE A 1 211 ? -3.500 -10.767 1.918 1.00 95.12 211 ILE A N 1
ATOM 1695 C CA . ILE A 1 211 ? -3.237 -11.943 2.766 1.00 95.12 211 ILE A CA 1
ATOM 1696 C C . ILE A 1 211 ? -4.350 -12.206 3.775 1.00 95.12 211 ILE A C 1
ATOM 1698 O O . ILE A 1 211 ? -4.664 -13.366 4.041 1.00 95.12 211 ILE A O 1
ATOM 1702 N N . ILE A 1 212 ? -5.008 -11.154 4.266 1.00 97.38 212 ILE A N 1
ATOM 1703 C CA . ILE A 1 212 ? -6.212 -11.277 5.094 1.00 97.38 212 ILE A CA 1
ATOM 1704 C C . ILE A 1 212 ? -7.310 -12.001 4.309 1.00 97.38 212 ILE A C 1
ATOM 1706 O O . ILE A 1 212 ? -7.930 -12.936 4.820 1.00 97.38 212 ILE A O 1
ATOM 1710 N N . THR A 1 213 ? -7.504 -11.632 3.041 1.00 96.50 213 THR A N 1
ATOM 1711 C CA . THR A 1 213 ? -8.430 -12.337 2.149 1.00 96.50 213 THR A CA 1
ATOM 1712 C C . THR A 1 213 ? -7.949 -13.756 1.850 1.00 96.50 213 THR A C 1
ATOM 1714 O O . THR A 1 21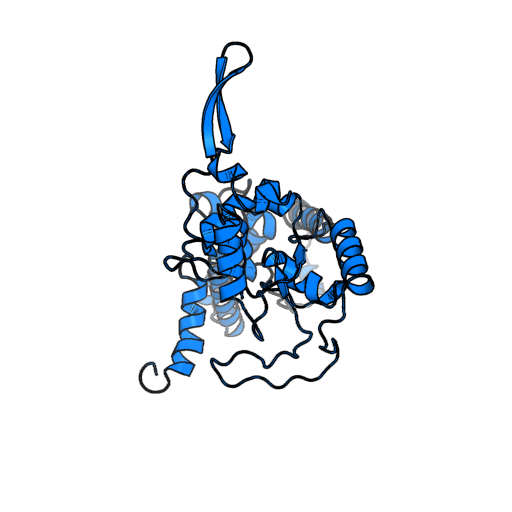3 ? -8.689 -14.711 2.058 1.00 96.50 213 THR A O 1
ATOM 1717 N N . TYR A 1 214 ? -6.721 -13.914 1.361 1.00 95.56 214 TYR A N 1
ATOM 1718 C CA . TYR A 1 214 ? -6.231 -15.162 0.772 1.00 95.56 214 TYR A CA 1
ATOM 1719 C C . TYR A 1 214 ? -5.931 -16.254 1.805 1.00 95.56 214 TYR A C 1
ATOM 1721 O O . TYR A 1 214 ? -6.337 -17.396 1.622 1.00 95.56 214 TYR A O 1
ATOM 1729 N N . TRP A 1 215 ? -5.249 -15.929 2.904 1.00 95.94 215 TRP A N 1
ATOM 1730 C CA . TRP A 1 215 ? -4.951 -16.896 3.967 1.00 95.94 215 TRP A CA 1
ATOM 1731 C C . TRP A 1 215 ? -6.007 -16.872 5.067 1.00 95.94 215 TRP A C 1
ATOM 1733 O O . TRP A 1 215 ? -6.438 -17.930 5.527 1.00 95.94 215 TRP A O 1
ATOM 1743 N N . GLY A 1 216 ? -6.456 -15.676 5.456 1.00 96.88 216 GLY A N 1
ATOM 1744 C CA . GLY A 1 216 ? -7.422 -15.496 6.540 1.00 96.88 216 GLY A CA 1
ATOM 1745 C C . GLY A 1 216 ? -8.856 -15.837 6.149 1.00 96.88 216 GLY A C 1
ATOM 1746 O O . GLY A 1 216 ? -9.662 -16.152 7.023 1.00 96.88 216 GLY A O 1
ATOM 1747 N N . HIS A 1 217 ? -9.193 -15.807 4.854 1.00 97.50 217 HIS A N 1
ATOM 1748 C CA . HIS A 1 217 ? -10.573 -15.913 4.369 1.00 97.50 217 HIS A CA 1
ATOM 1749 C C . HIS A 1 217 ? -11.491 -14.910 5.094 1.00 97.50 217 HIS A C 1
ATOM 1751 O O . HIS A 1 217 ? -12.601 -15.248 5.513 1.00 97.50 217 HIS A O 1
ATOM 1757 N N . ARG A 1 218 ? -10.997 -13.686 5.325 1.00 97.56 218 ARG A N 1
ATOM 1758 C CA . ARG A 1 218 ? -11.737 -12.577 5.948 1.00 97.56 218 ARG A CA 1
ATOM 1759 C C . ARG A 1 218 ? -11.743 -11.352 5.043 1.00 97.56 218 ARG A C 1
ATOM 1761 O O . ARG A 1 218 ? -11.036 -11.304 4.045 1.00 97.56 218 ARG A O 1
ATOM 1768 N N . ILE A 1 219 ? -12.582 -10.379 5.384 1.00 96.94 219 ILE A N 1
ATOM 1769 C CA . ILE A 1 219 ? -12.823 -9.185 4.572 1.00 96.94 219 ILE A CA 1
ATOM 1770 C C . ILE A 1 219 ? -11.907 -8.064 5.084 1.00 96.94 219 ILE A C 1
ATOM 1772 O O . ILE A 1 219 ? -12.145 -7.569 6.183 1.00 96.94 219 ILE A O 1
ATOM 1776 N N . PRO A 1 220 ? -10.860 -7.654 4.354 1.00 97.56 220 PRO A N 1
ATOM 1777 C CA . PRO A 1 220 ? -10.007 -6.555 4.787 1.00 97.56 220 PRO A CA 1
ATOM 1778 C C . PRO A 1 220 ? -10.696 -5.200 4.575 1.00 97.56 220 PRO A C 1
ATOM 1780 O O . PRO A 1 220 ? -11.374 -4.990 3.568 1.00 97.56 220 PRO A O 1
ATOM 1783 N N . ASN A 1 221 ? -10.476 -4.252 5.487 1.00 97.31 221 ASN A N 1
ATOM 1784 C CA . ASN A 1 221 ? -10.958 -2.876 5.318 1.00 97.31 221 ASN A CA 1
ATOM 1785 C C . ASN A 1 221 ? -10.165 -2.091 4.260 1.00 97.31 221 ASN A C 1
ATOM 1787 O O . ASN A 1 221 ? -10.733 -1.212 3.617 1.00 97.31 221 ASN A O 1
ATOM 1791 N N . ALA A 1 222 ? -8.884 -2.419 4.068 1.00 97.62 222 ALA A N 1
ATOM 1792 C CA . ALA A 1 222 ? -8.001 -1.795 3.086 1.00 97.62 222 ALA A CA 1
ATOM 1793 C C . ALA A 1 222 ? -7.189 -2.850 2.323 1.00 97.62 222 ALA A C 1
ATOM 1795 O O . ALA A 1 222 ? -6.932 -3.929 2.856 1.00 97.62 222 ALA A O 1
ATOM 1796 N N . ASN A 1 223 ? -6.791 -2.576 1.076 1.00 96.00 223 ASN A N 1
ATOM 1797 C CA . ASN A 1 223 ? -6.109 -3.575 0.244 1.00 96.00 223 ASN A CA 1
ATOM 1798 C C . ASN A 1 223 ? -5.044 -3.001 -0.714 1.00 96.00 223 ASN A C 1
ATOM 1800 O O . ASN A 1 223 ? -5.055 -1.796 -0.976 1.00 96.00 223 ASN A O 1
ATOM 1804 N N . PRO A 1 224 ? -4.176 -3.861 -1.299 1.00 93.75 224 PRO A N 1
ATOM 1805 C CA . PRO A 1 224 ? -3.099 -3.471 -2.218 1.00 93.75 224 PRO A CA 1
ATOM 1806 C C . PRO A 1 224 ? -3.520 -2.692 -3.474 1.00 93.75 224 PRO A C 1
ATOM 1808 O O . PRO A 1 224 ? -2.674 -2.085 -4.124 1.00 93.75 224 PRO A O 1
ATOM 1811 N N . PHE A 1 225 ? -4.816 -2.621 -3.798 1.00 91.81 225 PHE A N 1
ATOM 1812 C CA . PHE A 1 225 ? -5.336 -1.708 -4.826 1.00 91.81 225 PHE A CA 1
ATOM 1813 C C . PHE A 1 225 ? -5.487 -0.262 -4.328 1.00 91.81 225 PHE A C 1
ATOM 1815 O O . PHE A 1 225 ? -6.151 0.544 -4.975 1.00 91.81 225 PHE A O 1
ATOM 1822 N N . GLN A 1 226 ? -4.910 0.063 -3.167 1.00 90.38 226 GLN A N 1
ATOM 1823 C CA . GLN A 1 226 ? -4.958 1.378 -2.516 1.00 90.38 226 GLN A CA 1
ATOM 1824 C C . GLN A 1 226 ? -6.382 1.838 -2.181 1.00 90.38 226 GLN A C 1
ATOM 1826 O O . GLN A 1 226 ? -6.671 3.025 -2.047 1.00 90.38 226 GLN A O 1
ATOM 1831 N N . SER A 1 227 ? -7.286 0.875 -2.020 1.00 92.56 227 SER A N 1
ATOM 1832 C CA . SER A 1 227 ? -8.665 1.109 -1.608 1.00 92.56 227 SER A CA 1
ATOM 1833 C C . SER A 1 227 ? -8.794 0.942 -0.099 1.00 92.56 227 SER A C 1
ATOM 1835 O O . SER A 1 227 ? -8.156 0.067 0.482 1.00 92.56 227 SER A O 1
ATOM 1837 N N . GLY A 1 228 ? -9.625 1.775 0.533 1.00 94.44 228 GLY A N 1
ATOM 1838 C CA . GLY A 1 228 ? -9.872 1.719 1.979 1.00 94.44 228 GLY A CA 1
ATOM 1839 C C . GLY A 1 228 ? -8.765 2.322 2.854 1.00 94.44 228 GLY A C 1
ATOM 1840 O O . GLY A 1 228 ? -8.825 2.197 4.076 1.00 94.44 228 GLY A O 1
ATOM 1841 N N . ILE A 1 229 ? -7.771 2.996 2.257 1.00 97.12 229 ILE A N 1
ATOM 1842 C CA . ILE A 1 229 ? -6.715 3.679 3.020 1.00 97.12 229 ILE A CA 1
ATOM 1843 C C . ILE A 1 229 ? -7.308 4.808 3.869 1.00 97.12 229 ILE A C 1
ATOM 1845 O O . ILE A 1 229 ? -6.964 4.912 5.038 1.00 97.12 229 ILE A O 1
ATOM 1849 N N . GLY A 1 230 ? -8.228 5.607 3.322 1.00 95.94 230 GLY A N 1
ATOM 1850 C CA . GLY A 1 230 ? -8.726 6.810 3.996 1.00 95.94 230 GLY A CA 1
ATOM 1851 C C . GLY A 1 230 ? -7.691 7.942 4.031 1.00 95.94 230 GLY A C 1
ATOM 1852 O O . GLY A 1 230 ? -6.662 7.879 3.356 1.00 95.94 230 GLY A O 1
ATOM 1853 N N . GLY A 1 231 ? -7.959 8.978 4.823 1.00 94.81 231 GLY A N 1
ATOM 1854 C CA . GLY A 1 231 ? -7.091 10.145 4.985 1.00 94.81 231 GLY A CA 1
ATOM 1855 C C . GLY A 1 231 ? -7.375 11.283 3.999 1.00 94.81 231 GLY A C 1
ATOM 1856 O O . GLY A 1 231 ? -8.532 11.533 3.635 1.00 94.81 231 GLY A O 1
ATOM 1857 N N . GLY A 1 232 ? -6.316 11.988 3.594 1.00 92.06 232 GLY A N 1
ATOM 1858 C CA . GLY A 1 232 ? -6.384 13.246 2.843 1.00 92.06 232 GLY A CA 1
ATOM 1859 C C . GLY A 1 232 ? -6.881 14.431 3.682 1.00 92.06 232 GLY A C 1
ATOM 1860 O O . GLY A 1 232 ? -7.126 14.294 4.874 1.00 92.06 232 GLY A O 1
ATOM 1861 N N . GLU A 1 233 ? -7.077 15.595 3.050 1.00 89.88 233 GLU A N 1
ATOM 1862 C CA . GLU A 1 233 ? -7.472 16.842 3.746 1.00 89.88 233 GLU A CA 1
ATOM 1863 C C . GLU A 1 233 ? -8.803 16.714 4.505 1.00 89.88 233 GLU A C 1
ATOM 1865 O O . GLU A 1 233 ? -9.036 17.397 5.496 1.00 89.88 233 GLU A O 1
ATOM 1870 N N . GLY A 1 234 ? -9.685 15.828 4.033 1.00 89.81 234 GLY A N 1
ATOM 1871 C CA . GLY A 1 234 ? -10.967 15.541 4.672 1.00 89.81 234 GLY A CA 1
ATOM 1872 C C . GLY A 1 234 ? -10.916 14.462 5.755 1.00 89.81 234 GLY A C 1
ATOM 1873 O O . GLY A 1 234 ? -11.974 14.133 6.284 1.00 89.81 234 GLY A O 1
ATOM 1874 N N . HIS A 1 235 ? -9.745 13.876 6.043 1.00 93.00 235 HIS A N 1
ATOM 1875 C CA . HIS A 1 235 ? -9.568 12.762 6.985 1.00 93.00 235 HIS A CA 1
ATOM 1876 C C . HIS A 1 235 ? -10.612 11.650 6.783 1.00 93.00 235 HIS A C 1
ATOM 1878 O O . HIS A 1 235 ? -11.312 11.232 7.706 1.00 93.00 235 HIS A O 1
ATOM 1884 N N . THR A 1 236 ? -10.756 11.194 5.534 1.00 96.69 236 THR A N 1
ATOM 1885 C CA . THR A 1 236 ? -11.787 10.215 5.164 1.00 96.69 236 THR A CA 1
ATOM 1886 C C . THR A 1 236 ? -11.578 8.915 5.949 1.00 96.69 236 THR A C 1
ATOM 1888 O O . THR A 1 236 ? -10.454 8.416 5.959 1.00 96.69 236 THR A O 1
ATOM 1891 N N . PRO A 1 237 ? -12.620 8.316 6.553 1.00 97.50 237 PRO A N 1
ATOM 1892 C CA . PRO A 1 237 ? -12.483 7.082 7.322 1.00 97.50 237 PRO A CA 1
ATOM 1893 C C . PRO A 1 237 ? -11.816 5.947 6.530 1.00 97.50 237 PRO A C 1
ATOM 1895 O O . PRO A 1 237 ? -12.221 5.629 5.411 1.00 97.50 237 PRO A O 1
ATOM 1898 N N . GLY A 1 238 ? -10.808 5.317 7.129 1.00 97.81 238 GLY A N 1
ATOM 1899 C CA . GLY A 1 238 ? -10.033 4.219 6.553 1.00 97.81 238 GLY A CA 1
ATOM 1900 C C . GLY A 1 238 ? -8.880 3.776 7.456 1.00 97.81 238 GLY A C 1
ATOM 1901 O O . GLY A 1 238 ? -8.786 4.192 8.615 1.00 97.81 238 GLY A O 1
ATOM 1902 N N . ALA A 1 239 ? -8.000 2.927 6.923 1.00 98.25 239 ALA A N 1
ATOM 1903 C CA . ALA A 1 239 ? -6.848 2.396 7.652 1.00 98.25 239 ALA A CA 1
ATOM 1904 C C . ALA A 1 239 ? -5.908 3.484 8.200 1.00 98.25 239 ALA A C 1
ATOM 1906 O O . ALA A 1 239 ? -5.529 3.406 9.363 1.00 98.25 239 ALA A O 1
ATOM 1907 N N . SER A 1 240 ? -5.568 4.515 7.418 1.00 98.00 240 SER A N 1
ATOM 1908 C CA . SER A 1 240 ? -4.670 5.598 7.847 1.00 98.00 240 SER A CA 1
ATOM 1909 C C . SER A 1 240 ? -5.244 6.340 9.052 1.00 98.00 240 SER A C 1
ATOM 1911 O O . SER A 1 240 ? -4.626 6.344 10.110 1.00 98.00 240 SER A O 1
ATOM 1913 N N . THR A 1 241 ? -6.473 6.852 8.937 1.00 98.00 241 THR A N 1
ATOM 1914 C CA . THR A 1 241 ? -7.177 7.558 10.019 1.00 98.00 241 THR A CA 1
ATOM 1915 C C . THR A 1 241 ? -7.369 6.702 11.265 1.00 98.00 241 THR A C 1
ATOM 1917 O O . THR A 1 241 ? -7.283 7.222 12.370 1.00 98.00 241 THR A O 1
ATOM 1920 N N . TYR A 1 242 ? -7.618 5.395 11.108 1.00 98.56 242 TYR A N 1
ATOM 1921 C CA . TYR A 1 242 ? -7.779 4.490 12.245 1.00 98.56 242 TYR A CA 1
ATOM 1922 C C . TYR A 1 242 ? -6.452 4.291 12.980 1.00 98.56 242 TYR A C 1
ATOM 1924 O O . TYR A 1 242 ? -6.394 4.456 14.193 1.00 98.56 242 TYR A O 1
ATOM 1932 N N . LEU A 1 243 ? -5.384 3.964 12.246 1.00 98.31 243 LEU A N 1
ATOM 1933 C CA . LEU A 1 243 ? -4.075 3.640 12.816 1.00 98.31 243 LEU A CA 1
ATOM 1934 C C . LEU A 1 243 ? -3.382 4.868 13.423 1.00 98.31 243 LEU A C 1
ATOM 1936 O O . LEU A 1 243 ? -2.642 4.725 14.394 1.00 98.31 243 LEU A O 1
ATOM 1940 N N . THR A 1 244 ? -3.646 6.072 12.902 1.00 97.94 244 THR A N 1
ATOM 1941 C CA . THR A 1 244 ? -3.092 7.330 13.435 1.00 97.94 244 THR A CA 1
ATOM 1942 C C . THR A 1 244 ? -3.958 7.995 14.501 1.00 97.94 244 THR A C 1
ATOM 1944 O O . THR A 1 244 ? -3.527 9.001 15.068 1.00 97.94 244 THR A O 1
ATOM 1947 N N . ALA A 1 245 ? -5.168 7.485 14.763 1.00 98.00 245 ALA A N 1
ATOM 1948 C CA . ALA A 1 245 ? -6.083 8.079 15.736 1.00 98.00 245 ALA A CA 1
ATOM 1949 C C . ALA A 1 245 ? -5.399 8.221 17.105 1.00 98.00 245 ALA A C 1
ATOM 1951 O O . ALA A 1 245 ? -4.705 7.312 17.561 1.00 98.00 245 ALA A O 1
ATOM 1952 N N . GLN A 1 246 ? -5.590 9.367 17.758 1.00 97.31 246 GLN A N 1
ATOM 1953 C CA . GLN A 1 246 ? -4.899 9.723 19.007 1.00 97.31 246 GLN A CA 1
ATOM 1954 C C . GLN A 1 246 ? -5.662 9.252 20.256 1.00 97.31 246 GLN A C 1
ATOM 1956 O O . GLN A 1 246 ? -5.200 9.380 21.396 1.00 97.31 246 GLN A O 1
ATOM 1961 N N . SER A 1 247 ? -6.864 8.707 20.065 1.00 97.44 247 SER A N 1
ATOM 1962 C CA . SER A 1 247 ? -7.709 8.165 21.124 1.00 97.44 247 SER A CA 1
ATOM 1963 C C . SER A 1 247 ? -8.537 6.983 20.627 1.00 97.44 247 SER A C 1
ATOM 1965 O O . SER A 1 247 ? -8.874 6.898 19.448 1.00 97.44 247 SER A O 1
ATOM 1967 N N . GLU A 1 248 ? -8.925 6.098 21.547 1.00 97.44 248 GLU A N 1
ATOM 1968 C CA . GLU A 1 248 ? -9.826 4.983 21.235 1.00 97.44 248 GLU A CA 1
ATOM 1969 C C . GLU A 1 248 ? -11.195 5.485 20.748 1.00 97.44 248 GLU A C 1
ATOM 1971 O O . GLU A 1 248 ? -11.794 4.903 19.850 1.00 97.44 248 GLU A O 1
ATOM 1976 N N . GLU A 1 249 ? -11.673 6.614 21.280 1.00 98.00 249 GLU A N 1
ATOM 1977 C CA . GLU A 1 249 ? -12.926 7.237 20.848 1.00 98.00 249 GLU A CA 1
ATOM 1978 C C . GLU A 1 249 ? -12.863 7.692 19.382 1.00 98.00 249 GLU A C 1
ATOM 1980 O O . GLU A 1 249 ? -13.792 7.459 18.610 1.00 98.00 249 GLU A O 1
ATOM 1985 N N . GLU A 1 250 ? -11.754 8.307 18.971 1.00 97.69 250 GLU A N 1
ATOM 1986 C CA . GLU A 1 250 ? -11.521 8.683 17.576 1.00 97.69 250 GLU A CA 1
ATOM 1987 C C . GLU A 1 250 ? -11.419 7.455 16.665 1.00 97.69 250 GLU A C 1
ATOM 1989 O O . GLU A 1 250 ? -12.055 7.419 15.611 1.00 97.69 250 GLU A O 1
ATOM 1994 N N . ALA A 1 251 ? -10.700 6.420 17.097 1.00 97.94 251 ALA A N 1
ATOM 1995 C CA . ALA A 1 251 ? -10.586 5.164 16.363 1.00 97.94 251 ALA A CA 1
ATOM 1996 C C . ALA A 1 251 ? -11.953 4.484 16.169 1.00 97.94 251 ALA A C 1
ATOM 1998 O O . ALA A 1 251 ? -12.281 4.024 15.071 1.00 97.94 251 ALA A O 1
ATOM 1999 N N . ASN A 1 252 ? -12.787 4.478 17.211 1.00 97.88 252 ASN A N 1
ATOM 2000 C CA . ASN A 1 252 ? -14.147 3.949 17.156 1.00 97.88 252 ASN A CA 1
ATOM 2001 C C . ASN A 1 252 ? -15.026 4.753 16.191 1.00 97.88 252 ASN A C 1
ATOM 2003 O O . ASN A 1 252 ? -15.719 4.147 15.377 1.00 97.88 252 ASN A O 1
ATOM 2007 N N . ARG A 1 253 ? -14.922 6.092 16.173 1.00 97.94 253 ARG A N 1
ATOM 2008 C CA . ARG A 1 253 ? -15.623 6.928 15.176 1.00 97.94 253 ARG A CA 1
ATOM 2009 C C . ARG A 1 253 ? -15.262 6.551 13.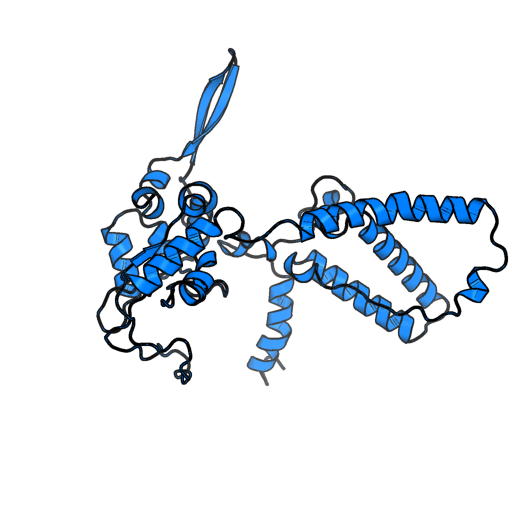738 1.00 97.94 253 ARG A C 1
ATOM 2011 O O . ARG A 1 253 ? -16.144 6.530 12.879 1.00 97.94 253 ARG A O 1
ATOM 2018 N N . VAL A 1 254 ? -13.994 6.231 13.467 1.00 98.12 254 VAL A N 1
ATOM 2019 C CA . VAL A 1 254 ? -13.564 5.759 12.140 1.00 98.12 254 VAL A CA 1
ATOM 2020 C C . VAL A 1 254 ? -14.239 4.430 11.793 1.00 98.12 254 VAL A C 1
ATOM 2022 O O . VAL A 1 254 ? -14.790 4.291 10.699 1.00 98.12 254 VAL A O 1
ATOM 2025 N N . LEU A 1 255 ? -14.257 3.463 12.715 1.00 97.69 255 LEU A N 1
ATOM 2026 C CA . LEU A 1 255 ? -14.927 2.179 12.482 1.00 97.69 255 LEU A CA 1
ATOM 2027 C C . LEU A 1 255 ? -16.444 2.332 12.318 1.00 97.69 255 LEU A C 1
ATOM 2029 O O . LEU A 1 255 ? -17.024 1.681 11.449 1.00 97.69 255 LEU A O 1
ATOM 2033 N N . ASP A 1 256 ? -17.088 3.204 13.086 1.00 97.25 256 ASP A N 1
ATOM 2034 C CA . ASP A 1 256 ? -18.526 3.470 12.985 1.00 97.25 256 ASP A CA 1
ATOM 2035 C C . ASP A 1 256 ? -18.895 4.119 11.646 1.00 97.25 256 ASP A C 1
ATOM 2037 O O . ASP A 1 256 ? -19.902 3.763 11.026 1.00 97.25 256 ASP A O 1
ATOM 2041 N N . ALA A 1 257 ? -18.052 5.016 11.131 1.00 96.31 257 ALA A N 1
ATOM 2042 C CA . ALA A 1 257 ? -18.242 5.603 9.806 1.00 96.31 257 ALA A CA 1
ATOM 2043 C C . ALA A 1 257 ? -18.072 4.569 8.675 1.00 96.31 257 ALA A C 1
ATOM 2045 O O . ALA A 1 257 ? -18.747 4.637 7.643 1.00 96.31 257 ALA A O 1
ATOM 2046 N N . LEU A 1 258 ? -17.227 3.558 8.891 1.00 95.00 258 LEU A N 1
ATOM 2047 C CA . LEU A 1 258 ? -17.067 2.401 8.006 1.00 95.00 258 LEU A CA 1
ATOM 2048 C C . LEU A 1 258 ? -18.147 1.326 8.210 1.00 95.00 258 LEU A C 1
ATOM 2050 O O . LEU A 1 258 ? -18.049 0.246 7.623 1.00 95.00 258 LEU A O 1
ATOM 2054 N N . SER A 1 259 ? -19.179 1.599 9.012 1.00 93.44 259 SER A N 1
ATOM 2055 C CA . SER A 1 259 ? -20.180 0.602 9.376 1.00 93.44 259 SER A CA 1
ATOM 2056 C C . SER A 1 259 ? -20.900 -0.022 8.182 1.00 93.44 259 SER A C 1
ATOM 2058 O O . SER A 1 259 ? -21.177 0.593 7.138 1.00 93.44 259 SER A O 1
ATOM 2060 N N . VAL A 1 260 ? -21.234 -1.294 8.381 1.00 88.56 260 VAL A N 1
ATOM 2061 C CA . VAL A 1 260 ? -22.045 -2.113 7.485 1.00 88.56 260 VAL A CA 1
ATOM 2062 C C . VAL A 1 260 ? -23.064 -2.845 8.350 1.00 88.56 260 VAL A C 1
ATOM 2064 O O . VAL A 1 260 ? -22.715 -3.417 9.382 1.00 88.56 260 VAL A O 1
ATOM 2067 N N . ASN A 1 261 ? -24.341 -2.811 7.960 1.00 89.06 261 ASN A N 1
ATOM 2068 C CA . ASN A 1 261 ? -25.434 -3.450 8.705 1.00 89.06 261 ASN A CA 1
ATOM 2069 C C . ASN A 1 261 ? -25.527 -3.026 10.189 1.00 89.06 261 ASN A C 1
ATOM 2071 O O . ASN A 1 261 ? -25.889 -3.838 11.041 1.00 89.06 261 ASN A O 1
ATOM 2075 N N . GLY A 1 262 ? -25.188 -1.769 10.504 1.00 88.44 262 GLY A N 1
ATOM 2076 C CA . GLY A 1 262 ? -25.247 -1.225 11.868 1.00 88.44 262 GLY A CA 1
ATOM 2077 C C . GLY A 1 262 ? -24.182 -1.773 12.826 1.00 88.44 262 GLY A C 1
ATOM 2078 O O . GLY A 1 262 ? -24.344 -1.657 14.037 1.00 88.44 262 GLY A O 1
ATOM 2079 N N . LYS A 1 263 ? -23.120 -2.396 12.304 1.00 92.69 263 LYS A N 1
ATOM 2080 C CA . LYS A 1 263 ? -21.958 -2.863 13.072 1.00 92.69 263 LYS A CA 1
ATOM 2081 C C . LYS A 1 263 ? -20.725 -2.024 12.734 1.00 92.69 263 LYS A C 1
ATOM 2083 O O . LYS A 1 263 ? -20.645 -1.563 11.592 1.00 92.69 263 LYS A O 1
ATOM 2088 N N . PRO A 1 264 ? -19.753 -1.890 13.656 1.00 95.00 264 PRO A N 1
ATOM 2089 C CA . PRO A 1 264 ? -18.468 -1.273 13.350 1.00 95.00 264 PRO A CA 1
ATOM 2090 C C . PRO A 1 264 ? -17.828 -1.908 12.112 1.00 95.00 264 PRO A C 1
ATOM 2092 O O . PRO A 1 264 ? -17.951 -3.115 11.879 1.00 95.00 264 PRO A O 1
ATOM 2095 N N . GLY A 1 265 ? -17.139 -1.093 11.317 1.00 94.44 265 GLY A N 1
ATOM 2096 C CA . GLY A 1 265 ? -16.536 -1.494 10.047 1.00 94.44 265 GLY A CA 1
ATOM 2097 C C . GLY A 1 265 ? -15.480 -2.592 10.174 1.00 94.44 265 GLY A C 1
ATOM 2098 O O . GLY A 1 265 ? -15.181 -3.247 9.179 1.00 94.44 265 GLY A O 1
ATOM 2099 N N . ALA A 1 266 ? -14.953 -2.833 11.376 1.00 97.00 266 ALA A N 1
ATOM 2100 C CA . ALA A 1 266 ? -14.063 -3.945 11.674 1.00 97.00 266 ALA A CA 1
ATOM 2101 C C . ALA A 1 266 ? -14.425 -4.606 13.008 1.00 97.00 266 ALA A C 1
ATOM 2103 O O . ALA A 1 266 ? -14.827 -3.942 13.961 1.00 97.00 266 ALA A O 1
ATOM 2104 N N . ARG A 1 267 ? -14.256 -5.929 13.072 1.00 97.00 267 ARG A N 1
ATOM 2105 C CA . ARG A 1 267 ? -14.365 -6.721 14.309 1.00 97.00 267 ARG A CA 1
ATOM 2106 C C . ARG A 1 267 ? -13.003 -7.134 14.860 1.00 97.00 267 ARG A C 1
ATOM 2108 O O . ARG A 1 267 ? -12.877 -7.358 16.058 1.00 97.00 267 ARG A O 1
ATOM 2115 N N . TYR A 1 268 ? -12.015 -7.266 13.982 1.00 98.19 268 TYR A N 1
ATOM 2116 C CA . TYR A 1 268 ? -10.646 -7.621 14.332 1.00 98.19 268 TYR A CA 1
ATOM 2117 C C . TYR A 1 268 ? -9.693 -6.588 13.745 1.00 98.19 268 TYR A C 1
ATOM 2119 O O . TYR A 1 268 ? -9.992 -5.978 12.717 1.00 98.19 268 TYR A O 1
ATOM 2127 N N . VAL A 1 269 ? -8.542 -6.431 14.386 1.00 98.19 269 VAL A N 1
ATOM 2128 C CA . VAL A 1 269 ? -7.443 -5.591 13.915 1.00 98.19 269 VAL A CA 1
ATOM 2129 C C . VAL A 1 269 ? -6.202 -6.470 13.824 1.00 98.19 269 VAL A C 1
ATOM 2131 O O . VAL A 1 269 ? -5.964 -7.284 14.715 1.00 98.19 269 VAL A O 1
ATOM 2134 N N . ALA A 1 270 ? -5.444 -6.340 12.741 1.00 96.94 270 ALA A N 1
ATOM 2135 C CA . ALA A 1 270 ? -4.173 -7.022 12.549 1.00 96.94 270 ALA A CA 1
ATOM 2136 C C . ALA A 1 270 ? -3.060 -5.981 12.374 1.00 96.94 270 ALA A C 1
ATOM 2138 O O . ALA A 1 270 ? -3.122 -5.154 11.463 1.00 96.94 270 ALA A O 1
ATOM 2139 N N . SER A 1 271 ? -2.052 -6.050 13.241 1.00 95.81 271 SER A N 1
ATOM 2140 C CA . SER A 1 271 ? -0.852 -5.208 13.239 1.00 95.81 271 SER A CA 1
ATOM 2141 C C . SER A 1 271 ? 0.396 -6.093 13.346 1.00 95.81 271 SER A C 1
ATOM 2143 O O . SER A 1 271 ? 0.314 -7.252 13.766 1.00 95.81 271 SER A O 1
ATOM 2145 N N . ASN A 1 272 ? 1.547 -5.565 12.929 1.00 92.62 272 ASN A N 1
ATOM 2146 C CA . ASN A 1 272 ? 2.846 -6.201 13.097 1.00 92.62 272 ASN A CA 1
ATOM 2147 C C . ASN A 1 272 ? 3.941 -5.180 13.446 1.00 92.62 272 ASN A C 1
ATOM 2149 O O . ASN A 1 272 ? 3.767 -3.974 13.306 1.00 92.62 272 ASN A O 1
ATOM 2153 N N . ALA A 1 273 ? 5.122 -5.681 13.813 1.00 91.19 273 ALA A N 1
ATOM 2154 C CA . ALA A 1 273 ? 6.270 -4.849 14.170 1.00 91.19 273 ALA A CA 1
ATOM 2155 C C . ALA A 1 273 ? 6.696 -3.879 13.051 1.00 91.19 273 ALA A C 1
ATOM 2157 O O . ALA A 1 273 ? 7.137 -2.765 13.320 1.00 91.19 273 ALA A O 1
ATOM 2158 N N . TYR A 1 274 ? 6.543 -4.270 11.780 1.00 90.94 274 TYR A N 1
ATOM 2159 C CA . TYR A 1 274 ? 6.841 -3.373 10.663 1.00 90.94 274 TYR A CA 1
ATOM 2160 C C . TYR A 1 274 ? 5.894 -2.163 10.649 1.00 90.94 274 TYR A C 1
ATOM 2162 O O . TYR A 1 274 ? 6.361 -1.028 10.540 1.00 90.94 274 TYR A O 1
ATOM 2170 N N . MET A 1 275 ? 4.587 -2.388 10.836 1.00 93.69 275 MET A N 1
ATOM 2171 C CA . MET A 1 275 ? 3.597 -1.319 11.014 1.00 93.69 275 MET A CA 1
ATOM 2172 C C . MET A 1 275 ? 3.964 -0.418 12.192 1.00 93.69 275 MET A C 1
ATOM 2174 O O . MET A 1 275 ? 4.055 0.798 12.020 1.00 93.69 275 MET A O 1
ATOM 2178 N N . ALA A 1 276 ? 4.264 -1.025 13.338 1.00 92.38 276 ALA A N 1
ATOM 2179 C CA . ALA A 1 276 ? 4.491 -0.326 14.591 1.00 92.38 276 ALA A CA 1
ATOM 2180 C C . ALA A 1 276 ? 5.780 0.491 14.640 1.00 92.38 276 ALA A C 1
ATOM 2182 O O . ALA A 1 276 ? 5.786 1.542 15.275 1.00 92.38 276 ALA A O 1
ATOM 2183 N N . TYR A 1 277 ? 6.858 0.041 13.991 1.00 88.38 277 TYR A N 1
ATOM 2184 C CA . TYR A 1 277 ? 8.189 0.641 14.153 1.00 88.38 277 TYR A CA 1
ATOM 2185 C C . TYR A 1 277 ? 8.756 1.283 12.888 1.00 88.38 277 TYR A C 1
ATOM 2187 O O . TYR A 1 277 ? 9.620 2.151 12.995 1.00 88.38 277 TYR A O 1
ATOM 2195 N N . ALA A 1 278 ? 8.307 0.874 11.699 1.00 87.38 278 ALA A N 1
ATOM 2196 C CA . ALA A 1 278 ? 8.904 1.330 10.445 1.00 87.38 278 ALA A CA 1
ATOM 2197 C C . ALA A 1 278 ? 7.988 2.246 9.627 1.00 87.38 278 ALA A C 1
ATOM 2199 O O . ALA A 1 278 ? 8.489 3.153 8.963 1.00 87.38 278 ALA A O 1
ATOM 2200 N N . ILE A 1 279 ? 6.666 2.028 9.651 1.00 91.06 279 ILE A N 1
ATOM 2201 C CA . ILE A 1 279 ? 5.750 2.700 8.711 1.00 91.06 279 ILE A CA 1
ATOM 2202 C C . ILE A 1 279 ? 4.607 3.492 9.358 1.00 91.06 279 ILE A C 1
ATOM 2204 O O . ILE A 1 279 ? 3.771 4.020 8.632 1.00 91.06 279 ILE A O 1
ATOM 2208 N N . GLN A 1 280 ? 4.593 3.700 10.678 1.00 93.00 280 GLN A N 1
ATOM 2209 C CA . GLN A 1 280 ? 3.643 4.645 11.290 1.00 93.00 280 GLN A CA 1
ATOM 2210 C C . GLN A 1 280 ? 3.634 6.041 10.636 1.00 93.00 280 GLN A C 1
ATOM 2212 O O . GLN A 1 280 ? 2.548 6.553 10.350 1.00 93.00 280 GLN A O 1
ATOM 2217 N N . PRO A 1 281 ? 4.794 6.660 10.321 1.00 91.19 281 PRO A N 1
ATOM 2218 C CA . PRO A 1 281 ? 4.807 7.966 9.662 1.00 91.19 281 PRO A CA 1
ATOM 2219 C C . PRO A 1 281 ? 4.163 7.921 8.278 1.00 91.19 281 PRO A C 1
ATOM 2221 O O . PRO A 1 281 ? 3.548 8.894 7.861 1.00 91.19 281 PRO A O 1
ATOM 2224 N N . VAL A 1 282 ? 4.227 6.775 7.590 1.00 93.19 282 VAL A N 1
ATOM 2225 C CA . VAL A 1 282 ? 3.549 6.579 6.305 1.00 93.19 282 VAL A CA 1
ATOM 2226 C C . VAL A 1 282 ? 2.038 6.695 6.485 1.00 93.19 282 VAL A C 1
ATOM 2228 O O . VAL A 1 282 ? 1.394 7.388 5.704 1.00 93.19 282 VAL A O 1
ATOM 2231 N N . PHE A 1 283 ? 1.452 6.099 7.528 1.00 95.62 283 PHE A N 1
ATOM 2232 C CA . PHE A 1 283 ? 0.013 6.245 7.796 1.00 95.62 283 PHE A CA 1
ATOM 2233 C C . PHE A 1 283 ? -0.363 7.720 7.971 1.00 95.62 283 PHE A C 1
ATOM 2235 O O . PHE A 1 283 ? -1.364 8.177 7.418 1.00 95.62 283 PHE A O 1
ATOM 2242 N N . ALA A 1 284 ? 0.483 8.471 8.678 1.00 94.00 284 ALA A N 1
ATOM 2243 C CA . ALA A 1 284 ? 0.304 9.896 8.909 1.00 94.00 284 ALA A CA 1
ATOM 2244 C C . ALA A 1 284 ? 0.455 10.732 7.626 1.00 94.00 284 ALA A C 1
ATOM 2246 O O . ALA A 1 284 ? -0.313 11.670 7.440 1.00 94.00 284 ALA A O 1
ATOM 2247 N N . GLU A 1 285 ? 1.349 10.369 6.699 1.00 94.00 285 GLU A N 1
ATOM 2248 C CA . GLU A 1 285 ? 1.428 10.982 5.359 1.00 94.00 285 GLU A CA 1
ATOM 2249 C C . GLU A 1 285 ? 0.131 10.787 4.564 1.00 94.00 285 GLU A C 1
ATOM 2251 O O . GLU A 1 285 ? -0.368 11.713 3.923 1.00 94.00 285 GLU A O 1
ATOM 2256 N N . TRP A 1 286 ? -0.456 9.588 4.613 1.00 95.06 286 TRP A N 1
ATOM 2257 C CA . TRP A 1 286 ? -1.753 9.326 3.978 1.00 95.06 286 TRP A CA 1
ATOM 2258 C C . TRP A 1 286 ? -2.891 10.098 4.643 1.00 95.06 286 TRP A C 1
ATOM 2260 O O . TRP A 1 286 ? -3.810 10.547 3.959 1.00 95.06 286 TRP A O 1
ATOM 2270 N N . ASN A 1 287 ? -2.818 10.292 5.958 1.00 95.12 287 ASN A N 1
ATOM 2271 C CA . ASN A 1 287 ? -3.784 11.082 6.711 1.00 95.12 287 ASN A CA 1
ATOM 2272 C C . ASN A 1 287 ? -3.517 12.602 6.675 1.00 95.12 287 ASN A C 1
ATOM 2274 O O . ASN A 1 287 ? -4.303 13.356 7.232 1.00 95.12 287 ASN A O 1
ATOM 2278 N N . LEU A 1 288 ? -2.427 13.057 6.044 1.00 93.75 288 LEU A N 1
ATOM 2279 C CA . LEU A 1 288 ? -1.939 14.445 6.109 1.00 93.75 288 LEU A CA 1
ATOM 2280 C C . LEU A 1 288 ? -1.779 14.982 7.550 1.00 93.75 288 LEU A C 1
ATOM 2282 O O . LEU A 1 288 ? -1.979 16.165 7.809 1.00 93.75 288 LEU A O 1
ATOM 2286 N N . ASP A 1 289 ? -1.380 14.110 8.480 1.00 91.69 289 ASP A N 1
ATOM 2287 C CA . ASP A 1 289 ? -1.145 14.410 9.901 1.00 91.69 289 ASP A CA 1
ATOM 2288 C C . ASP A 1 289 ? 0.288 14.033 10.346 1.00 91.69 289 ASP A C 1
ATOM 2290 O O . ASP A 1 289 ? 0.562 13.639 11.480 1.00 91.69 289 ASP A O 1
ATOM 2294 N N . ASN A 1 290 ? 1.248 14.138 9.430 1.00 89.44 290 ASN A N 1
ATOM 2295 C CA . ASN A 1 290 ? 2.645 13.711 9.593 1.00 89.44 290 ASN A CA 1
ATOM 2296 C C . ASN A 1 290 ? 3.504 14.592 10.527 1.00 89.44 290 ASN A C 1
ATOM 2298 O O . ASN A 1 290 ? 4.643 14.240 10.843 1.00 89.44 290 ASN A O 1
ATOM 2302 N N . VAL A 1 291 ? 2.993 15.730 11.002 1.00 91.69 291 VAL A N 1
ATOM 2303 C CA . VAL A 1 291 ? 3.766 16.672 11.826 1.00 91.69 291 VAL A CA 1
ATOM 2304 C C . VAL A 1 291 ? 3.807 16.243 13.292 1.00 91.69 291 VAL A C 1
ATOM 2306 O O . VAL A 1 291 ? 2.786 15.912 13.895 1.00 91.69 291 VAL A O 1
ATOM 2309 N N . GLY A 1 292 ? 4.995 16.323 13.896 1.00 91.06 292 GLY A N 1
ATOM 2310 C CA . GLY A 1 292 ? 5.177 16.190 15.341 1.00 91.06 292 GLY A CA 1
ATOM 2311 C C . GLY A 1 292 ? 5.306 14.758 15.849 1.00 91.06 292 GLY A C 1
ATOM 2312 O O . GLY A 1 292 ? 5.250 14.576 17.056 1.00 91.06 292 GLY A O 1
ATOM 2313 N N . TYR A 1 293 ? 5.499 13.761 14.978 1.00 92.00 293 TYR A N 1
ATOM 2314 C CA . TYR A 1 293 ? 5.767 12.364 15.368 1.00 92.00 293 TYR A CA 1
ATOM 2315 C C . TYR A 1 293 ? 7.173 12.157 15.944 1.00 92.00 293 TYR A C 1
ATOM 2317 O O . TYR A 1 293 ? 7.376 11.288 16.788 1.00 92.00 293 TYR A O 1
ATOM 2325 N N . TYR A 1 294 ? 8.139 12.971 15.521 1.00 93.12 294 TYR A N 1
ATOM 2326 C CA . TYR A 1 294 ? 9.520 12.902 15.986 1.00 93.12 294 TYR A CA 1
ATOM 2327 C C . TYR A 1 294 ? 10.033 14.274 16.401 1.00 93.12 294 TYR A C 1
ATOM 2329 O O . TYR A 1 294 ? 9.584 15.305 15.899 1.00 93.12 294 TYR A O 1
ATOM 2337 N N . THR A 1 295 ? 11.008 14.271 17.301 1.00 94.12 295 THR A N 1
ATOM 2338 C CA . THR A 1 295 ? 11.768 15.453 17.699 1.00 94.12 295 THR A CA 1
ATOM 2339 C C . THR A 1 295 ? 13.250 15.115 17.788 1.00 94.12 295 THR A C 1
ATOM 2341 O O . THR A 1 295 ? 13.630 13.949 17.897 1.00 94.12 295 THR A O 1
ATOM 2344 N N . GLN A 1 296 ? 14.097 16.136 17.728 1.00 93.94 296 GLN A N 1
ATOM 2345 C CA . GLN A 1 296 ? 15.542 15.991 17.834 1.00 93.94 296 GLN A CA 1
ATOM 2346 C C . GLN A 1 296 ? 16.016 16.473 19.198 1.00 93.94 296 GLN A C 1
ATOM 2348 O O . GLN A 1 296 ? 15.683 17.577 19.629 1.00 93.94 296 GLN A O 1
ATOM 2353 N N . ILE A 1 297 ? 16.820 15.647 19.860 1.00 92.19 297 ILE A N 1
ATOM 2354 C CA . ILE A 1 297 ? 17.482 15.989 21.117 1.00 92.19 297 ILE A CA 1
ATOM 2355 C C . ILE A 1 297 ? 18.994 15.840 20.970 1.00 92.19 297 ILE A C 1
ATOM 2357 O O . ILE A 1 297 ? 19.484 15.055 20.162 1.00 92.19 297 ILE A O 1
ATOM 2361 N N . GLN A 1 298 ? 19.736 16.611 21.755 1.00 93.56 298 GLN A N 1
ATOM 2362 C CA . GLN A 1 298 ? 21.192 16.540 21.825 1.00 93.56 298 GLN A CA 1
ATOM 2363 C C . GLN A 1 298 ? 21.572 15.649 23.010 1.00 93.56 298 GLN A C 1
ATOM 2365 O O . GLN A 1 298 ? 21.191 15.946 24.143 1.00 93.56 298 GLN A O 1
ATOM 2370 N N . VAL A 1 299 ? 22.312 14.570 22.760 1.00 90.81 299 VAL A N 1
ATOM 2371 C CA . VAL A 1 299 ? 22.793 13.642 23.794 1.00 90.81 299 VAL A CA 1
ATOM 2372 C C . VAL A 1 299 ? 24.320 13.559 23.765 1.00 90.81 299 VAL A C 1
ATOM 2374 O O . VAL A 1 299 ? 24.907 13.614 22.685 1.00 90.81 299 VAL A O 1
ATOM 2377 N N . PRO A 1 300 ? 24.986 13.446 24.924 1.00 89.81 300 PRO A N 1
ATOM 2378 C CA . PRO A 1 300 ? 26.425 13.228 24.964 1.00 89.81 300 PRO A CA 1
ATOM 2379 C C . PRO A 1 300 ? 26.768 11.806 24.495 1.00 89.81 300 PRO A C 1
ATOM 2381 O O . PRO A 1 300 ? 26.241 10.834 25.036 1.00 89.81 300 PRO A O 1
ATOM 2384 N N . ASP A 1 301 ? 27.682 11.689 23.535 1.00 85.38 301 ASP A N 1
ATOM 2385 C CA . ASP A 1 301 ? 28.268 10.431 23.064 1.00 85.38 301 ASP A CA 1
ATOM 2386 C C . ASP A 1 301 ? 29.785 10.605 22.912 1.00 85.38 301 ASP A C 1
ATOM 2388 O O . ASP A 1 301 ? 30.258 11.510 22.227 1.00 85.38 301 ASP A O 1
ATOM 2392 N N . GLY A 1 302 ? 30.572 9.803 23.631 1.00 80.12 302 GLY A N 1
ATOM 2393 C CA . GLY A 1 302 ? 32.039 9.867 23.569 1.00 80.12 302 GLY A CA 1
ATOM 2394 C C . GLY A 1 302 ? 32.686 11.214 23.944 1.00 80.12 302 GLY A C 1
ATOM 2395 O O . GLY A 1 302 ? 33.862 11.410 23.656 1.00 80.12 302 GLY A O 1
ATOM 2396 N N . GLY A 1 303 ? 31.959 12.134 24.592 1.00 85.75 303 GLY A N 1
ATOM 2397 C CA . GLY A 1 303 ? 32.438 13.485 24.926 1.00 85.75 303 GLY A CA 1
ATOM 2398 C C . GLY A 1 303 ? 32.042 14.574 23.921 1.00 85.75 303 GLY A C 1
ATOM 2399 O O . GLY A 1 303 ? 32.308 15.748 24.180 1.00 85.75 303 GLY A O 1
ATOM 2400 N N . GLU A 1 304 ? 31.360 14.216 22.832 1.00 86.75 304 GLU A N 1
ATOM 2401 C CA . GLU A 1 304 ? 30.746 15.148 21.883 1.00 86.75 304 GLU A CA 1
ATOM 2402 C C . GLU A 1 304 ? 29.216 15.120 22.008 1.00 86.75 304 GLU A C 1
ATOM 2404 O O . GLU A 1 304 ? 28.625 14.148 22.478 1.00 86.75 304 GLU A O 1
ATOM 2409 N N . MET A 1 305 ? 28.555 16.214 21.623 1.00 88.62 305 MET A N 1
ATOM 2410 C CA . MET A 1 305 ? 27.092 16.261 21.575 1.00 88.62 305 MET A CA 1
ATOM 2411 C C . MET A 1 305 ? 26.617 15.749 20.215 1.00 88.62 305 MET A C 1
ATOM 2413 O O . MET A 1 305 ? 26.961 16.323 19.182 1.00 88.62 305 MET A O 1
ATOM 2417 N N . THR A 1 306 ? 25.801 14.699 20.222 1.00 92.00 306 THR A N 1
ATOM 2418 C CA . THR A 1 306 ? 25.210 14.103 19.021 1.00 92.00 306 THR A CA 1
ATOM 2419 C C . THR A 1 306 ? 23.709 14.360 18.992 1.00 92.00 306 THR A C 1
ATOM 2421 O O . THR A 1 306 ? 23.016 14.253 20.004 1.00 92.00 306 THR A O 1
ATOM 2424 N N . THR A 1 307 ? 23.179 14.697 17.814 1.00 92.31 307 THR A N 1
ATOM 2425 C CA . THR A 1 307 ? 21.731 14.820 17.608 1.00 92.31 307 THR A CA 1
ATOM 2426 C C . THR A 1 307 ? 21.113 13.449 17.380 1.00 92.31 307 THR A C 1
ATOM 2428 O O . THR A 1 307 ? 21.475 12.755 16.433 1.00 92.31 307 THR A O 1
ATOM 2431 N N . VAL A 1 308 ? 20.141 13.086 18.209 1.00 91.94 308 VAL A N 1
ATOM 2432 C CA . VAL A 1 308 ? 19.352 11.861 18.063 1.00 91.94 308 VAL A CA 1
ATOM 2433 C C . VAL A 1 308 ? 17.898 12.240 17.819 1.00 91.94 308 VAL A C 1
ATOM 2435 O O . VAL A 1 308 ? 17.358 13.143 18.460 1.00 91.94 308 VAL A O 1
ATOM 2438 N N . THR A 1 309 ? 17.266 11.554 16.869 1.00 92.38 309 THR A N 1
ATOM 2439 C CA . THR A 1 309 ? 15.836 11.706 16.588 1.00 92.38 309 THR A CA 1
ATOM 2440 C C . THR A 1 309 ? 15.064 10.681 17.406 1.00 92.38 309 THR A C 1
ATOM 2442 O O . THR A 1 309 ? 15.348 9.489 17.317 1.00 92.38 309 THR A O 1
ATOM 2445 N N . ILE A 1 310 ? 14.106 11.143 18.205 1.00 92.06 310 ILE A N 1
ATOM 2446 C CA . ILE A 1 310 ? 13.291 10.299 19.080 1.00 92.06 310 ILE A CA 1
ATOM 2447 C C . ILE A 1 310 ? 11.798 10.487 18.785 1.00 92.06 310 ILE A C 1
ATOM 2449 O O . ILE A 1 310 ? 11.392 11.592 18.402 1.00 92.06 310 ILE A O 1
ATOM 2453 N N . PRO A 1 311 ? 10.965 9.445 18.957 1.00 93.50 311 PRO A N 1
ATOM 2454 C CA . PRO A 1 311 ? 9.517 9.584 18.853 1.00 93.50 311 PRO A CA 1
ATOM 2455 C C . PRO A 1 311 ? 8.965 10.496 19.956 1.00 93.50 311 PRO A C 1
ATOM 2457 O O . PRO A 1 311 ? 9.453 10.486 21.088 1.00 93.50 311 PRO A O 1
ATOM 2460 N N . THR A 1 312 ? 7.949 11.289 19.630 1.00 95.25 312 THR A N 1
ATOM 2461 C CA . THR A 1 312 ? 7.238 12.148 20.590 1.00 95.25 312 THR A CA 1
ATOM 2462 C C . THR A 1 312 ? 6.052 11.415 21.217 1.00 95.25 312 THR A C 1
ATOM 2464 O O . THR A 1 312 ? 5.706 10.299 20.834 1.00 95.25 312 THR A O 1
ATOM 2467 N N . GLU A 1 313 ? 5.355 12.081 22.139 1.00 95.19 313 GLU A N 1
ATOM 2468 C CA . GLU A 1 313 ? 4.093 11.584 22.689 1.00 95.19 313 GLU A CA 1
ATOM 2469 C C . GLU A 1 313 ? 3.041 11.297 21.604 1.00 95.19 313 GLU A C 1
ATOM 2471 O O . GLU A 1 313 ? 2.323 10.309 21.702 1.00 95.19 313 GLU A O 1
ATOM 2476 N N . LYS A 1 314 ? 2.993 12.097 20.526 1.00 95.25 314 LYS A N 1
ATOM 2477 C CA . LYS A 1 314 ? 2.058 11.886 19.408 1.00 95.25 314 LYS A CA 1
ATOM 2478 C C . LYS A 1 314 ? 2.243 10.512 18.763 1.00 95.25 314 LYS A C 1
ATOM 2480 O O . LYS A 1 314 ? 1.257 9.853 18.451 1.00 95.25 314 LYS A O 1
ATOM 2485 N N . TYR A 1 315 ? 3.496 10.083 18.593 1.00 95.31 315 TYR A N 1
ATOM 2486 C CA . TYR A 1 315 ? 3.825 8.759 18.068 1.00 95.31 315 TYR A CA 1
ATOM 2487 C C . TYR A 1 315 ? 3.273 7.665 18.983 1.00 95.31 315 TYR A C 1
ATOM 2489 O O . TYR A 1 315 ? 2.571 6.772 18.526 1.00 95.31 315 TYR A O 1
ATOM 2497 N N . TYR A 1 316 ? 3.546 7.745 20.287 1.00 95.75 316 TYR A N 1
ATOM 2498 C CA . TYR A 1 316 ? 3.102 6.730 21.249 1.00 95.75 316 TYR A CA 1
ATOM 2499 C C . TYR A 1 316 ? 1.590 6.757 21.511 1.00 95.75 316 TYR A C 1
ATOM 2501 O O . TYR A 1 316 ? 1.018 5.754 21.932 1.00 95.75 316 TYR A O 1
ATOM 2509 N N . ASN A 1 317 ? 0.930 7.885 21.241 1.00 96.44 317 ASN A N 1
ATOM 2510 C CA . ASN A 1 317 ? -0.513 8.034 21.392 1.00 96.44 317 ASN A CA 1
ATOM 2511 C C . ASN A 1 317 ? -1.323 7.486 20.212 1.00 96.44 317 ASN A C 1
ATOM 2513 O O . ASN A 1 317 ? -2.542 7.371 20.359 1.00 96.44 317 ASN A O 1
ATOM 2517 N N . THR A 1 318 ? -0.691 7.131 19.088 1.00 97.44 318 THR A N 1
ATOM 2518 C CA . THR A 1 318 ? -1.394 6.516 17.955 1.00 97.44 318 THR A CA 1
ATOM 2519 C C . THR A 1 318 ? -2.029 5.184 18.344 1.00 97.44 318 THR A C 1
ATOM 2521 O O . THR A 1 318 ? -1.529 4.455 19.205 1.00 97.44 318 THR A O 1
ATOM 2524 N N . MET A 1 319 ? -3.118 4.823 17.667 1.00 98.00 319 MET A N 1
ATOM 2525 C CA . MET A 1 319 ? -3.709 3.495 17.819 1.00 98.00 319 MET A CA 1
ATOM 2526 C C . MET A 1 319 ? -2.734 2.377 17.474 1.00 98.00 319 MET A C 1
ATOM 2528 O O . MET A 1 319 ? -2.745 1.365 18.166 1.00 98.00 319 MET A O 1
ATOM 2532 N N . GLU A 1 320 ? -1.880 2.552 16.464 1.00 98.00 320 GLU A N 1
ATOM 2533 C CA . GLU A 1 320 ? -0.860 1.550 16.146 1.00 98.00 320 GLU A CA 1
ATOM 2534 C C . GLU A 1 320 ? 0.084 1.308 17.335 1.00 98.00 320 GLU A C 1
ATOM 2536 O O . GLU A 1 320 ? 0.234 0.166 17.756 1.00 98.00 320 GLU A O 1
ATOM 2541 N N . SER A 1 321 ? 0.641 2.366 17.938 1.00 96.44 321 SER A N 1
ATOM 2542 C CA . SER A 1 321 ? 1.524 2.245 19.113 1.00 96.44 321 SER A CA 1
ATOM 2543 C C . SER A 1 321 ? 0.825 1.677 20.349 1.00 96.44 321 SER A C 1
ATOM 2545 O O . SER A 1 321 ? 1.464 1.108 21.225 1.00 96.44 321 SER A O 1
ATOM 2547 N N . ARG A 1 322 ? -0.493 1.862 20.473 1.00 96.12 322 ARG A N 1
ATOM 2548 C CA . ARG A 1 322 ? -1.273 1.281 21.579 1.00 96.12 322 ARG A CA 1
ATOM 2549 C C . ARG A 1 322 ? -1.568 -0.201 21.372 1.00 96.12 322 ARG A C 1
ATOM 2551 O O . ARG A 1 322 ? -1.799 -0.908 22.351 1.00 96.12 322 ARG A O 1
ATOM 2558 N N . LEU A 1 323 ? -1.618 -0.650 20.121 1.00 96.12 323 LEU A N 1
ATOM 2559 C CA . LEU A 1 323 ? -1.883 -2.040 19.757 1.00 96.12 323 LEU A CA 1
ATOM 2560 C C . LEU A 1 323 ? -0.616 -2.909 19.785 1.00 96.12 323 LEU A C 1
ATOM 2562 O O . LEU A 1 323 ? -0.752 -4.118 19.992 1.00 96.12 323 LEU A O 1
ATOM 2566 N N . HIS A 1 324 ? 0.572 -2.326 19.579 1.00 94.00 324 HIS A N 1
ATOM 2567 C CA . HIS A 1 324 ? 1.845 -3.039 19.419 1.00 94.00 324 HIS A CA 1
ATOM 2568 C C . HIS A 1 324 ? 2.999 -2.379 20.182 1.00 94.00 324 HIS A C 1
ATOM 2570 O O . HIS A 1 324 ? 3.644 -3.091 20.986 1.00 94.00 324 HIS A O 1
#